Protein AF-A0A6M8VNU7-F1 (afdb_monomer)

Secondary structure (DSSP, 8-state):
-------SSHHHHHHHHTSPPPPPHHHHHTTTSPPPSS--TT--TTSPPEEE--SS--PPEEETTEEEEEEEEEEEEEEEEEEEE--SSHHHHH-SEEEEEE-GGGG-HHHHTT-EEEEETTEEEEE-SS-SS-HHHHHHSEEEEEEEESSHHHHHHHHT--TT-EEEEEEEEEEEEETTS-EE-----SS--STT--EEEEEEEEEEETTTT---

Sequence (216 aa):
MMRRLLWAGAFLLILWWFWPAPTPVYEALDGAVRQAPTFNHQLSVDGPPLQQALDDSPGPFSAGEFLIEPVANFEIEARVLGRKRYRSGVEAELSPLDVAFGWGPMARPEVLKKIRISQSGRFYRWRVDEFPIPRRDIEQHSANMHLIPASAGIADQIDQIDPDQFVRLGGYLVNVDRADGWRWRTSLTRSDTGAGACEIVLVTRVQPLPDGGRGN

Structure (mmCIF, N/CA/C/O backbone):
data_AF-A0A6M8VNU7-F1
#
_entry.id   AF-A0A6M8VNU7-F1
#
loop_
_atom_site.group_PDB
_atom_site.id
_atom_site.type_symbol
_atom_site.label_atom_id
_atom_site.label_alt_id
_atom_site.label_comp_id
_atom_site.label_asym_id
_atom_site.label_entity_id
_atom_site.label_seq_id
_atom_site.pdbx_PDB_ins_code
_atom_site.Cartn_x
_atom_site.Cartn_y
_atom_site.Cartn_z
_atom_site.occupancy
_atom_site.B_iso_or_equiv
_atom_site.auth_seq_id
_atom_site.auth_comp_id
_atom_site.auth_asym_id
_atom_site.auth_atom_id
_atom_site.pdbx_PDB_model_num
ATOM 1 N N . MET A 1 1 ? -30.296 -57.955 24.820 1.00 38.34 1 MET A N 1
ATOM 2 C CA . MET A 1 1 ? -29.043 -57.694 24.077 1.00 38.34 1 MET A CA 1
ATOM 3 C C . MET A 1 1 ? -29.116 -56.271 23.529 1.00 38.34 1 MET A C 1
ATOM 5 O O . MET A 1 1 ? -30.170 -55.880 23.050 1.00 38.34 1 MET A O 1
ATOM 9 N N . MET A 1 2 ? -28.065 -55.480 23.755 1.00 43.03 2 MET A N 1
ATOM 10 C CA . MET A 1 2 ? -27.975 -54.019 23.595 1.00 43.03 2 MET A CA 1
ATOM 11 C C . MET A 1 2 ? -28.543 -53.427 22.294 1.00 43.03 2 MET A C 1
ATOM 13 O O . MET A 1 2 ? -28.172 -53.869 21.215 1.00 43.03 2 MET A O 1
ATOM 17 N N . ARG A 1 3 ? -29.242 -52.285 22.405 1.00 42.66 3 ARG A N 1
ATOM 18 C CA . ARG A 1 3 ? -29.064 -51.133 21.496 1.00 42.66 3 ARG A CA 1
ATOM 19 C C . ARG A 1 3 ? -29.038 -49.846 22.326 1.00 42.66 3 ARG A C 1
ATOM 21 O O . ARG A 1 3 ? -30.073 -49.274 22.647 1.00 42.66 3 ARG A O 1
ATOM 28 N N . ARG A 1 4 ? -27.831 -49.434 22.720 1.00 47.53 4 ARG A N 1
ATOM 29 C CA . ARG A 1 4 ? -27.525 -48.076 23.188 1.00 47.53 4 ARG A CA 1
ATOM 30 C C . ARG A 1 4 ? -26.896 -47.293 22.028 1.00 47.53 4 ARG A C 1
ATOM 32 O O . ARG A 1 4 ? -26.187 -47.889 21.227 1.00 47.53 4 ARG A O 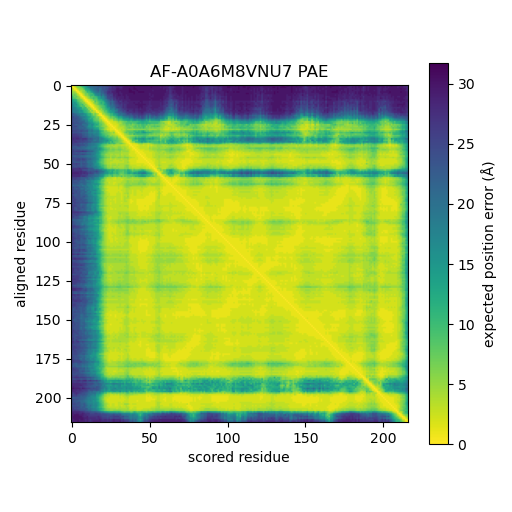1
ATOM 39 N N . LEU A 1 5 ? -27.097 -45.973 22.065 1.00 52.34 5 LEU A N 1
ATOM 40 C CA . LEU A 1 5 ? -26.270 -44.912 21.466 1.00 52.34 5 LEU A CA 1
ATOM 41 C C . LEU A 1 5 ? -26.284 -44.751 19.939 1.00 52.34 5 LEU A C 1
ATOM 43 O O . LEU A 1 5 ? -25.468 -45.351 19.260 1.00 52.34 5 LEU A O 1
ATOM 47 N N . LEU A 1 6 ? -27.087 -43.798 19.448 1.00 48.25 6 LEU A N 1
ATOM 48 C CA . LEU A 1 6 ? -26.743 -42.931 18.307 1.00 48.25 6 LEU A CA 1
ATOM 49 C C . LEU A 1 6 ? -27.466 -41.572 18.447 1.00 48.25 6 LEU A C 1
ATOM 51 O O . LEU A 1 6 ? -28.391 -41.281 17.705 1.00 48.25 6 LEU A O 1
ATOM 55 N N . TRP A 1 7 ? -27.070 -40.746 19.422 1.00 48.59 7 TRP A N 1
ATOM 56 C CA . TRP A 1 7 ? -27.503 -39.334 19.513 1.00 48.59 7 TRP A CA 1
ATOM 57 C C . TRP A 1 7 ? -26.367 -38.395 19.962 1.00 48.59 7 TRP A C 1
ATOM 59 O O . TRP A 1 7 ? -26.615 -37.352 20.550 1.00 48.59 7 TRP A O 1
ATOM 69 N N . ALA A 1 8 ? -25.104 -38.749 19.696 1.00 48.50 8 ALA A N 1
ATOM 70 C CA . ALA A 1 8 ? -23.957 -37.893 20.037 1.00 48.50 8 ALA A CA 1
ATOM 71 C C . ALA A 1 8 ? -23.368 -37.126 18.831 1.00 48.50 8 ALA A C 1
ATOM 73 O O . ALA A 1 8 ? -22.623 -36.173 19.023 1.00 48.50 8 ALA A O 1
ATOM 74 N N . GLY A 1 9 ? -23.704 -37.506 17.589 1.00 45.22 9 GLY A N 1
ATOM 75 C CA . GLY A 1 9 ? -23.108 -36.909 16.381 1.00 45.22 9 GLY A CA 1
ATOM 76 C C . GLY A 1 9 ? -23.804 -35.647 15.854 1.00 45.22 9 GLY A C 1
ATOM 77 O O . GLY A 1 9 ? -23.161 -34.818 15.221 1.00 45.22 9 GLY A O 1
ATOM 78 N N . ALA A 1 10 ? -25.102 -35.471 16.125 1.00 48.47 10 ALA A N 1
ATOM 79 C CA . ALA A 1 10 ? -25.881 -34.369 15.547 1.00 48.47 10 ALA A CA 1
ATOM 80 C C . ALA A 1 10 ? -25.717 -33.032 16.298 1.00 48.47 10 ALA A C 1
ATOM 82 O O . ALA A 1 10 ? -25.833 -31.973 15.691 1.00 48.47 10 ALA A O 1
ATOM 83 N N . PHE A 1 11 ? -25.398 -33.060 17.597 1.00 46.56 11 PHE A N 1
ATOM 84 C CA . PHE A 1 11 ? -25.267 -31.841 18.408 1.00 46.56 11 PHE A CA 1
ATOM 85 C C . PHE A 1 11 ? -23.952 -31.079 18.170 1.00 46.56 11 PHE A C 1
ATOM 87 O O . PHE A 1 11 ? -23.934 -29.854 18.257 1.00 46.56 11 PHE A O 1
ATOM 94 N N . LEU A 1 12 ? -22.865 -31.772 17.810 1.00 48.19 12 LEU A N 1
ATOM 95 C CA . LEU A 1 12 ? -21.560 -31.142 17.557 1.00 48.19 12 LEU A CA 1
ATOM 96 C C . LEU A 1 12 ? -21.493 -30.394 16.214 1.00 48.19 12 LEU A C 1
ATOM 98 O O . LEU A 1 12 ? -20.780 -29.402 16.108 1.00 48.19 12 LEU A O 1
ATOM 102 N N . LEU A 1 13 ? -22.265 -30.816 15.208 1.00 48.06 13 LEU A N 1
ATOM 103 C CA . LEU A 1 13 ? -22.317 -30.143 13.903 1.00 48.06 13 LEU A CA 1
ATOM 104 C C . LEU A 1 13 ? -23.156 -28.857 13.930 1.00 48.06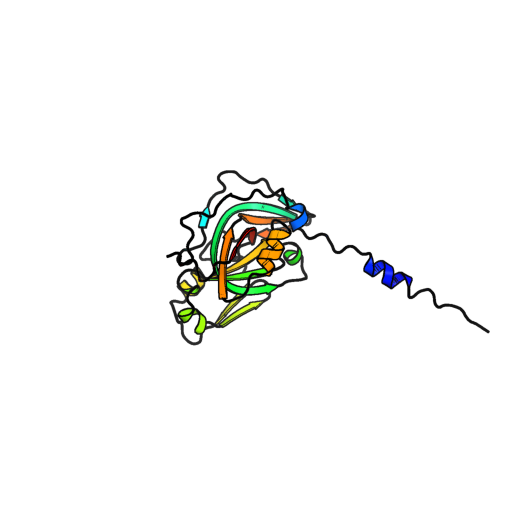 13 LEU A C 1
ATOM 106 O O . LEU A 1 13 ? -22.834 -27.901 13.231 1.00 48.06 13 LEU A O 1
ATOM 110 N N . ILE A 1 14 ? -24.192 -28.802 14.772 1.00 49.88 14 ILE A N 1
ATOM 111 C CA . ILE A 1 14 ? -25.040 -27.610 14.921 1.00 49.88 14 ILE A CA 1
ATOM 112 C C . ILE A 1 14 ? -24.296 -26.516 15.706 1.00 49.88 14 ILE A C 1
ATOM 114 O O . ILE A 1 14 ? -24.356 -25.350 15.332 1.00 49.88 14 ILE A O 1
ATOM 118 N N . LEU A 1 15 ? -23.518 -26.880 16.734 1.00 45.06 15 LEU A N 1
ATOM 119 C CA . LEU A 1 15 ? -22.705 -25.923 17.502 1.00 45.06 15 LEU A CA 1
ATOM 120 C C . LEU A 1 15 ? -21.565 -25.288 16.686 1.00 45.06 15 LEU A C 1
ATOM 122 O O . LEU A 1 15 ? -21.195 -24.152 16.963 1.00 45.06 15 LEU A O 1
ATOM 126 N N . TRP A 1 16 ? -21.039 -25.977 15.668 1.00 48.25 16 TRP A N 1
ATOM 127 C CA . TRP A 1 16 ? -20.036 -25.407 14.757 1.00 48.25 16 TRP A CA 1
ATOM 128 C C . TRP A 1 16 ? -20.655 -24.422 13.752 1.00 48.25 16 TRP A C 1
ATOM 130 O O . TRP A 1 16 ? -20.023 -23.440 13.383 1.00 48.25 16 TRP A O 1
ATOM 140 N N . TRP A 1 17 ? -21.914 -24.643 13.358 1.00 51.44 17 TRP A N 1
ATOM 141 C CA . TRP A 1 17 ? -22.647 -23.765 12.437 1.00 51.44 17 TRP A CA 1
ATOM 142 C C . TRP A 1 17 ? -23.087 -22.444 13.083 1.00 51.44 17 TRP A C 1
ATOM 144 O O . TRP A 1 17 ? -23.233 -21.433 12.402 1.00 51.44 17 TRP A O 1
ATOM 154 N N . PHE A 1 18 ? -23.298 -22.459 14.400 1.00 52.41 18 PHE A N 1
ATOM 155 C CA . PHE A 1 18 ? -23.681 -21.289 15.190 1.00 52.41 18 PHE A CA 1
ATOM 156 C C . PHE A 1 18 ? -22.504 -20.615 15.897 1.00 52.41 18 PHE A C 1
ATOM 158 O O . PHE A 1 18 ? -22.741 -19.711 16.694 1.00 52.41 18 PHE A O 1
ATOM 165 N N . TRP A 1 19 ? -21.254 -21.013 15.628 1.00 45.56 19 TRP A N 1
ATOM 166 C CA . TRP A 1 19 ? -20.115 -20.225 16.086 1.00 45.56 19 TRP A CA 1
ATOM 167 C C . TRP A 1 19 ? -20.007 -18.993 15.181 1.00 45.56 19 TRP A C 1
ATOM 169 O O . TRP A 1 19 ? -19.642 -19.151 14.012 1.00 45.56 19 TRP A O 1
ATOM 179 N N . PRO A 1 20 ? -20.365 -17.783 15.652 1.00 50.09 20 PRO A N 1
ATOM 180 C CA . PRO A 1 20 ? -20.225 -16.596 14.827 1.00 50.09 20 PRO A CA 1
ATOM 181 C C . PRO A 1 20 ? -18.756 -16.476 14.426 1.00 50.09 20 PRO A C 1
ATOM 183 O O . PRO A 1 20 ? -17.859 -16.602 15.266 1.00 50.09 20 PRO A O 1
ATOM 186 N N . ALA A 1 21 ? -18.501 -16.273 13.133 1.00 55.62 21 ALA A N 1
ATOM 187 C CA . ALA A 1 21 ? -17.177 -15.851 12.714 1.00 55.62 21 ALA A CA 1
ATOM 188 C C . ALA A 1 21 ? -16.830 -14.577 13.504 1.00 55.62 21 ALA A C 1
ATOM 190 O O . ALA A 1 21 ? -17.726 -13.752 13.716 1.00 55.62 21 ALA A O 1
ATOM 191 N N . PRO A 1 22 ? -15.585 -14.422 13.984 1.00 63.22 22 PRO A N 1
ATOM 192 C CA . PRO A 1 22 ? -15.181 -13.175 14.615 1.00 63.22 22 PRO A CA 1
ATOM 193 C C . PRO A 1 22 ? -15.529 -12.021 13.672 1.00 63.22 22 PRO A C 1
ATOM 195 O O . PRO A 1 22 ? -15.226 -12.078 12.477 1.00 63.22 22 PRO A O 1
ATOM 198 N N . THR A 1 23 ? -16.232 -11.022 14.203 1.00 68.38 23 THR A N 1
ATOM 199 C CA . THR A 1 23 ? -16.620 -9.824 13.457 1.00 68.38 23 THR A CA 1
ATOM 200 C C . THR A 1 23 ? -15.363 -9.181 12.883 1.00 68.38 23 THR A C 1
ATOM 202 O O . THR A 1 23 ? -14.417 -8.943 13.645 1.00 68.38 23 THR A O 1
ATOM 205 N N . PRO A 1 24 ? -15.310 -8.925 11.568 1.00 81.00 24 PRO A N 1
ATOM 206 C CA . PRO A 1 24 ? -14.148 -8.301 10.964 1.00 81.00 24 PRO A CA 1
ATOM 207 C C . PRO A 1 24 ? -13.839 -6.953 11.614 1.00 81.00 24 PRO A C 1
ATOM 209 O O . PRO A 1 24 ? -14.742 -6.178 11.927 1.00 81.00 24 PRO A O 1
ATOM 212 N N . VAL A 1 25 ? -12.551 -6.646 11.775 1.00 82.31 25 VAL A N 1
ATOM 213 C CA . VAL A 1 25 ? -12.093 -5.452 12.505 1.00 82.31 25 VAL A CA 1
ATOM 214 C C . VAL A 1 25 ? -12.670 -4.156 11.914 1.00 82.31 25 VAL A C 1
ATOM 216 O O . VAL A 1 25 ? -12.981 -3.217 12.643 1.00 82.31 25 VAL A O 1
ATOM 219 N N . TYR A 1 26 ? -12.897 -4.127 10.601 1.00 82.56 26 TYR A N 1
ATOM 220 C CA . TYR A 1 26 ? -13.446 -2.974 9.892 1.00 82.56 26 TYR A CA 1
ATOM 221 C C . TYR A 1 26 ? -14.906 -2.641 10.223 1.00 82.56 26 TYR A C 1
ATOM 223 O O . TYR A 1 26 ? -15.328 -1.519 9.959 1.00 82.56 26 TYR A O 1
ATOM 231 N N . GLU A 1 27 ? -15.682 -3.550 10.822 1.00 84.12 27 GLU A N 1
ATOM 232 C CA . GLU A 1 27 ? -17.040 -3.225 11.287 1.00 84.12 27 GLU A CA 1
ATOM 233 C C . GLU A 1 27 ? -17.017 -2.242 12.463 1.00 84.12 27 GLU A C 1
ATOM 235 O O . GLU A 1 27 ? -17.887 -1.384 12.567 1.00 84.12 27 GLU A O 1
ATOM 240 N N . ALA A 1 28 ? -15.996 -2.317 13.321 1.00 83.44 28 ALA A N 1
ATOM 241 C CA . ALA A 1 28 ? -15.823 -1.387 14.438 1.00 83.44 28 ALA A CA 1
ATOM 242 C C . ALA A 1 28 ? -15.265 -0.019 14.002 1.00 83.44 28 ALA A C 1
ATOM 244 O O . ALA A 1 28 ? -15.371 0.957 14.742 1.00 83.44 28 ALA A O 1
ATOM 245 N N . LEU A 1 29 ? -14.661 0.049 12.812 1.00 86.19 29 LEU A N 1
ATOM 246 C CA . LEU A 1 29 ? -14.107 1.275 12.233 1.00 86.19 29 LEU A CA 1
ATOM 247 C C . LEU A 1 29 ? -15.144 2.070 11.435 1.00 86.19 29 LEU A C 1
ATOM 249 O O . LEU A 1 29 ? -14.962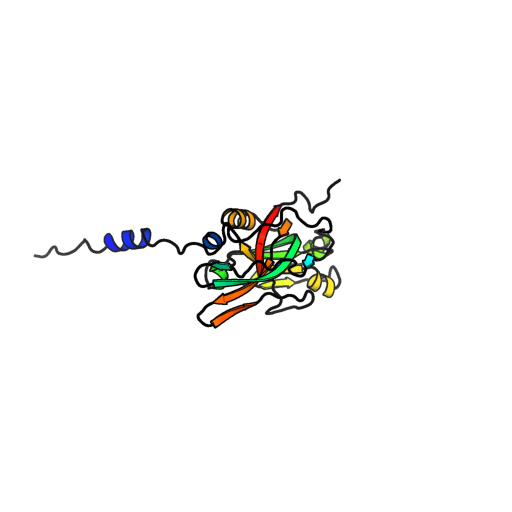 3.274 11.217 1.00 86.19 29 LEU A O 1
ATOM 253 N N . ASP A 1 30 ? -16.231 1.414 11.026 1.00 81.62 30 ASP A N 1
ATOM 254 C CA . ASP A 1 30 ? -17.251 2.023 10.189 1.00 81.62 30 ASP A CA 1
ATOM 255 C C . ASP A 1 30 ? -17.920 3.207 10.903 1.00 81.62 30 ASP A C 1
ATOM 257 O O . ASP A 1 30 ? -18.311 3.139 12.069 1.00 81.62 30 ASP A O 1
ATOM 261 N N . GLY A 1 31 ? -17.989 4.346 10.216 1.00 75.50 31 GLY A N 1
ATOM 262 C CA . GLY A 1 31 ? -18.467 5.615 10.774 1.00 75.50 31 GLY A CA 1
ATOM 263 C C . GLY A 1 31 ? -17.538 6.304 11.789 1.00 75.50 31 GLY A C 1
ATOM 264 O O . GLY A 1 31 ? -17.717 7.497 12.037 1.00 75.50 31 GLY A O 1
ATOM 265 N N . ALA A 1 32 ? -16.531 5.619 12.345 1.00 78.19 32 ALA A N 1
ATOM 266 C CA . ALA A 1 32 ? -15.550 6.218 13.256 1.00 78.19 32 ALA A CA 1
ATOM 267 C C . ALA A 1 32 ? -14.438 6.964 12.499 1.00 78.19 32 ALA A C 1
ATOM 269 O O . ALA A 1 32 ? -13.983 8.027 12.928 1.00 78.19 32 ALA A O 1
ATOM 270 N N . VAL A 1 33 ? -14.019 6.428 11.350 1.00 79.44 33 VAL A N 1
ATOM 271 C CA . VAL A 1 33 ? -12.950 7.005 10.528 1.00 79.44 33 VAL A CA 1
ATOM 272 C C . VAL A 1 33 ? -13.533 8.031 9.556 1.00 79.44 33 VAL A C 1
ATOM 274 O O . VAL A 1 33 ? -14.309 7.697 8.659 1.00 79.44 33 VAL A O 1
ATOM 277 N N . ARG A 1 34 ? -13.145 9.304 9.701 1.00 74.56 34 ARG A N 1
ATOM 278 C CA . ARG A 1 34 ? -13.565 10.357 8.764 1.00 74.56 34 ARG A CA 1
ATOM 279 C C . ARG A 1 34 ? -12.892 10.165 7.406 1.00 74.56 34 ARG A C 1
ATOM 281 O O . ARG A 1 34 ? -11.684 9.970 7.321 1.00 74.56 34 ARG A O 1
ATOM 288 N N . GLN A 1 35 ? -13.675 10.283 6.339 1.00 67.56 35 GLN A N 1
ATOM 289 C CA . GLN A 1 35 ? -13.158 10.313 4.974 1.00 67.56 35 GLN A CA 1
ATOM 290 C C . GLN A 1 35 ? -12.879 11.761 4.568 1.00 67.56 35 GLN A C 1
ATOM 292 O O . GLN A 1 35 ? -13.751 12.622 4.695 1.00 67.56 35 GLN A O 1
ATOM 297 N N . ALA A 1 36 ? -11.686 12.038 4.040 1.00 67.25 36 ALA A N 1
ATOM 298 C CA . ALA A 1 36 ? -11.475 13.284 3.314 1.00 67.25 36 ALA A CA 1
ATOM 299 C C . ALA A 1 36 ? -12.371 13.290 2.056 1.00 67.25 36 ALA A C 1
ATOM 301 O O . ALA A 1 36 ? -12.515 12.255 1.398 1.00 67.25 36 ALA A O 1
ATOM 302 N N . PRO A 1 37 ? -12.974 14.429 1.680 1.00 65.38 37 PRO A N 1
ATOM 303 C CA . PRO A 1 37 ? -14.009 14.452 0.646 1.00 65.38 37 PRO A CA 1
ATOM 304 C C . PRO A 1 37 ? -13.470 14.198 -0.768 1.00 65.38 37 PRO A C 1
ATOM 306 O O . PRO A 1 37 ? -14.211 13.725 -1.623 1.00 65.38 37 PRO A O 1
ATOM 309 N N . THR A 1 38 ? -12.196 14.504 -1.040 1.00 82.12 38 THR A N 1
ATOM 310 C CA . THR A 1 38 ? -11.592 14.377 -2.381 1.00 82.12 38 THR A CA 1
ATOM 311 C C . THR A 1 38 ? -10.108 14.032 -2.305 1.00 82.12 38 THR A C 1
ATOM 313 O O . THR A 1 38 ? -9.471 14.293 -1.282 1.00 82.12 38 THR A O 1
ATOM 316 N N . PHE A 1 39 ? -9.581 13.377 -3.342 1.00 89.44 39 PHE A N 1
ATOM 317 C CA . PHE A 1 39 ? -8.142 13.152 -3.490 1.00 89.44 39 PHE A CA 1
ATOM 318 C C . PHE A 1 39 ? -7.428 14.467 -3.795 1.00 89.44 39 PHE A C 1
ATOM 320 O O . PHE A 1 39 ? -7.993 15.362 -4.430 1.00 89.44 39 PHE A O 1
ATOM 327 N N . ASN A 1 40 ? -6.169 14.562 -3.392 1.00 90.06 40 ASN A N 1
ATOM 328 C CA . ASN A 1 40 ? -5.307 15.672 -3.742 1.00 90.06 40 ASN A CA 1
ATOM 329 C C . ASN A 1 40 ? -5.146 15.760 -5.272 1.00 90.06 40 ASN A C 1
ATOM 331 O O . ASN A 1 40 ? -4.879 14.772 -5.951 1.00 90.06 40 ASN A O 1
ATOM 335 N N . HIS A 1 41 ? -5.284 16.966 -5.823 1.00 87.81 41 HIS A N 1
ATOM 336 C CA . HIS A 1 41 ? -5.167 17.228 -7.261 1.00 87.81 41 HIS A CA 1
ATOM 337 C C . HIS A 1 41 ? -3.752 17.000 -7.820 1.00 87.81 41 HIS A C 1
ATOM 339 O O . HIS A 1 41 ? -3.588 16.891 -9.030 1.00 87.81 41 HIS A O 1
ATOM 345 N N . GLN A 1 42 ? -2.737 16.947 -6.955 1.00 88.12 42 GLN A N 1
ATOM 346 C CA . GLN A 1 42 ? -1.348 16.650 -7.317 1.00 88.12 42 GLN A CA 1
ATOM 347 C C . GLN A 1 42 ? -1.069 15.145 -7.388 1.00 88.12 42 GLN A C 1
ATOM 349 O O . GLN A 1 42 ? 0.023 14.746 -7.792 1.00 88.12 42 GLN A O 1
ATOM 354 N N . LEU A 1 43 ? -2.028 14.310 -6.978 1.00 93.12 43 LEU A N 1
ATOM 355 C CA . LEU A 1 43 ? -1.889 12.865 -7.023 1.00 93.12 43 LEU A CA 1
ATOM 356 C C . LEU A 1 43 ? -1.816 12.394 -8.481 1.00 93.12 43 LEU A C 1
ATOM 358 O O . LEU A 1 43 ? -2.691 12.705 -9.288 1.00 93.12 43 LEU A O 1
ATOM 362 N N . SER A 1 44 ? -0.766 11.647 -8.810 1.00 94.00 44 SER A N 1
ATOM 363 C CA . SER A 1 44 ? -0.505 11.152 -10.160 1.00 94.00 44 SER A CA 1
ATOM 364 C C . SER A 1 44 ? 0.259 9.842 -10.096 1.00 94.00 44 SER A C 1
ATOM 366 O O . SER A 1 44 ? 1.160 9.698 -9.268 1.00 94.00 44 SER A O 1
ATOM 368 N N . VAL A 1 45 ? -0.049 8.918 -11.009 1.00 95.81 45 VAL A N 1
ATOM 369 C CA . VAL A 1 45 ? 0.686 7.659 -11.140 1.00 95.81 45 VAL A CA 1
ATOM 370 C C . VAL A 1 45 ? 2.159 7.842 -11.484 1.00 95.81 45 VAL A C 1
ATOM 372 O O . VAL A 1 45 ? 2.962 6.961 -11.198 1.00 95.81 45 VAL A O 1
ATOM 375 N N . ASP A 1 46 ? 2.543 8.969 -12.082 1.00 94.94 46 ASP A N 1
ATOM 376 C CA . ASP A 1 46 ? 3.944 9.252 -12.399 1.00 94.94 46 ASP A CA 1
ATOM 377 C C . ASP A 1 46 ? 4.741 9.743 -11.176 1.00 94.94 46 ASP A C 1
ATOM 379 O O . ASP A 1 46 ? 5.974 9.745 -11.204 1.00 94.94 46 ASP A O 1
ATOM 383 N N . GLY A 1 47 ? 4.050 10.156 -10.108 1.00 92.75 47 GLY A N 1
ATOM 384 C CA . GLY A 1 47 ? 4.635 10.690 -8.882 1.00 92.75 47 GLY A CA 1
ATOM 385 C C . GLY A 1 47 ? 4.686 9.675 -7.734 1.00 92.75 47 GLY A C 1
ATOM 386 O O . GLY A 1 47 ? 4.052 8.622 -7.795 1.00 92.75 47 GLY A O 1
ATOM 387 N N . PRO A 1 48 ? 5.453 9.968 -6.670 1.00 94.62 48 PRO A N 1
ATOM 388 C CA . PRO A 1 48 ? 5.429 9.160 -5.459 1.00 94.62 48 PRO A CA 1
ATOM 389 C C . PRO A 1 48 ? 4.091 9.306 -4.712 1.00 94.62 48 PRO A C 1
ATOM 391 O O . PRO A 1 48 ? 3.397 10.312 -4.888 1.00 94.62 48 PRO A O 1
ATOM 394 N N . PRO A 1 49 ? 3.759 8.355 -3.818 1.00 95.44 49 PRO A N 1
ATOM 395 C CA . PRO A 1 49 ? 2.658 8.519 -2.878 1.00 95.44 49 PRO A CA 1
ATOM 396 C C . PRO A 1 49 ? 2.786 9.831 -2.100 1.00 95.44 49 PRO A C 1
ATOM 398 O O . PRO A 1 49 ? 3.878 10.205 -1.659 1.00 95.44 49 PRO A O 1
ATOM 401 N N . LEU A 1 50 ? 1.665 10.513 -1.903 1.00 94.75 50 LEU A N 1
ATOM 402 C CA . LEU A 1 50 ? 1.591 11.708 -1.082 1.00 94.75 50 LEU A CA 1
ATOM 403 C C . LEU A 1 50 ? 1.489 11.290 0.383 1.00 94.75 50 LEU A C 1
ATOM 405 O O . LEU A 1 50 ? 0.547 10.611 0.784 1.00 94.75 50 LEU A O 1
ATOM 409 N N . GLN A 1 51 ? 2.468 11.717 1.175 1.00 93.50 51 GLN A N 1
ATOM 410 C CA . GLN A 1 51 ? 2.507 11.525 2.618 1.00 93.50 51 GLN A CA 1
ATOM 411 C C . GLN A 1 51 ? 2.605 12.898 3.281 1.00 93.50 51 GLN A C 1
ATOM 413 O O . GLN A 1 51 ? 3.564 13.634 3.045 1.00 93.50 51 GLN A O 1
ATOM 418 N N . GLN A 1 52 ? 1.611 13.257 4.088 1.00 91.75 52 GLN A N 1
ATOM 419 C CA . GLN A 1 52 ? 1.524 14.568 4.735 1.00 91.75 52 GLN A CA 1
ATOM 420 C C . GLN A 1 52 ? 1.323 14.411 6.240 1.00 91.75 52 GLN A C 1
ATOM 422 O O . GLN A 1 52 ? 0.782 13.406 6.707 1.00 91.75 52 GLN A O 1
ATOM 427 N N . ALA A 1 53 ? 1.758 15.415 7.002 1.00 90.44 53 ALA A N 1
ATOM 428 C CA . ALA A 1 53 ? 1.433 15.487 8.419 1.00 90.44 53 ALA A CA 1
ATOM 429 C C . ALA A 1 53 ? -0.092 15.503 8.617 1.00 90.44 53 ALA A C 1
ATOM 431 O O . ALA A 1 53 ? -0.855 15.871 7.720 1.00 90.44 53 ALA A O 1
ATOM 432 N N . LEU A 1 54 ? -0.531 15.064 9.791 1.00 88.00 54 LEU A N 1
ATOM 433 C CA . LEU A 1 54 ? -1.930 15.160 10.181 1.00 88.00 54 LEU A CA 1
ATOM 434 C C . LEU A 1 54 ? -2.216 16.613 10.578 1.00 88.00 54 LEU A C 1
ATOM 436 O O . LEU A 1 54 ? -1.697 17.074 11.592 1.00 88.00 54 LEU A O 1
ATOM 440 N N . ASP A 1 55 ? -3.006 17.323 9.772 1.00 74.62 55 ASP A N 1
ATOM 441 C CA . ASP A 1 55 ? -3.417 18.703 10.074 1.00 74.62 55 ASP A CA 1
ATOM 442 C C . ASP A 1 55 ? -4.366 18.744 11.286 1.00 74.62 55 ASP A C 1
ATOM 444 O O . ASP A 1 55 ? -4.201 19.566 12.183 1.00 74.62 55 ASP A O 1
ATOM 448 N N . ASP A 1 56 ? -5.290 17.780 11.347 1.00 73.31 56 ASP A N 1
ATOM 449 C CA . ASP A 1 56 ? -6.091 17.422 12.516 1.00 73.31 56 ASP A CA 1
ATOM 450 C C . ASP A 1 56 ? -5.829 15.946 12.817 1.00 73.31 56 ASP A C 1
ATOM 452 O O . ASP A 1 56 ? -5.986 15.102 11.931 1.00 73.31 56 ASP A O 1
ATOM 456 N N . SER A 1 57 ? -5.424 15.612 14.046 1.00 66.50 57 SER A N 1
ATOM 457 C CA . SER A 1 57 ? -5.181 14.214 14.415 1.00 66.50 57 SER A CA 1
ATOM 458 C C . SER A 1 57 ? -6.523 13.484 14.528 1.00 66.50 57 SER A C 1
ATOM 460 O O . SER A 1 57 ? -7.298 13.791 15.446 1.00 66.50 57 SER A O 1
ATOM 462 N N . PRO A 1 58 ? -6.845 12.532 13.630 1.00 76.19 58 PRO A N 1
ATOM 463 C CA . PRO A 1 58 ? -7.927 11.610 13.906 1.00 76.19 58 PRO A CA 1
ATOM 464 C C . PRO A 1 58 ? -7.472 10.839 15.143 1.00 76.19 58 PRO A C 1
ATOM 466 O O . PRO A 1 58 ? -6.432 10.182 15.109 1.00 76.19 58 PRO A O 1
ATOM 469 N N . GLY A 1 59 ? -8.187 10.988 16.261 1.00 81.81 59 GLY A N 1
ATOM 470 C CA . GLY A 1 59 ? -7.864 10.239 17.474 1.00 81.81 59 GLY A CA 1
ATOM 471 C C . GLY A 1 59 ? -7.727 8.741 17.165 1.00 81.81 59 GLY A C 1
ATOM 472 O O . GLY A 1 59 ? -8.282 8.270 16.168 1.00 81.81 59 GLY A O 1
ATOM 473 N N . PRO A 1 60 ? -6.991 7.981 17.989 1.00 90.50 60 PRO A N 1
ATOM 474 C CA . PRO A 1 60 ? -6.791 6.568 17.722 1.00 90.50 60 PRO A CA 1
ATOM 475 C C . PRO A 1 60 ? -8.136 5.835 17.666 1.00 90.50 60 PRO A C 1
ATOM 477 O O . PRO A 1 60 ? -9.064 6.138 18.422 1.00 90.50 60 PRO A O 1
ATOM 480 N N . PHE A 1 61 ? -8.234 4.862 16.769 1.00 91.56 61 PHE A N 1
ATOM 481 C CA . PHE A 1 61 ? -9.435 4.068 16.563 1.00 91.56 61 PHE A CA 1
ATOM 482 C C . PHE A 1 61 ? -9.311 2.739 17.300 1.00 91.56 61 PHE A C 1
ATOM 484 O O . PHE A 1 61 ? -8.314 2.031 17.154 1.00 91.56 61 PHE A O 1
ATOM 491 N N . SER A 1 62 ? -10.334 2.385 18.069 1.00 91.12 62 SER A N 1
ATOM 492 C CA . SER A 1 62 ? -10.416 1.078 18.719 1.00 91.12 62 SER A CA 1
ATOM 493 C C . SER A 1 62 ? -11.218 0.123 17.852 1.00 91.12 62 SER A C 1
ATOM 495 O O . SER A 1 62 ? -12.345 0.435 17.472 1.00 91.12 62 SER A O 1
ATOM 497 N N . ALA A 1 63 ? -10.669 -1.056 17.584 1.00 89.56 63 ALA A N 1
ATOM 498 C CA . ALA A 1 63 ? -11.355 -2.083 16.820 1.00 89.56 63 ALA A CA 1
ATOM 499 C C . ALA A 1 63 ? -11.035 -3.466 17.397 1.00 89.56 63 ALA A C 1
ATOM 501 O O . ALA A 1 63 ? -9.944 -4.003 17.216 1.00 89.56 63 ALA A O 1
ATOM 502 N N . GLY A 1 64 ? -11.976 -4.026 18.161 1.00 88.38 64 GLY A N 1
ATOM 503 C CA . GLY A 1 64 ? -11.723 -5.224 18.963 1.00 88.38 64 GLY A CA 1
ATOM 504 C C . GLY A 1 64 ? -10.605 -4.987 19.985 1.00 88.38 64 GLY A C 1
ATOM 505 O O . GLY A 1 64 ? -10.696 -4.082 20.811 1.00 88.38 64 GLY A O 1
ATOM 506 N N . GLU A 1 65 ? -9.548 -5.796 19.917 1.00 91.44 65 GLU A N 1
ATOM 507 C CA . GLU A 1 65 ? -8.361 -5.679 20.781 1.00 91.44 65 GLU A CA 1
ATOM 508 C C . GLU A 1 65 ? -7.288 -4.726 20.229 1.00 91.44 65 GLU A C 1
ATOM 510 O O . GLU A 1 65 ? -6.245 -4.541 20.862 1.00 91.44 65 GLU A O 1
ATOM 515 N N . PHE A 1 66 ? -7.516 -4.153 19.045 1.00 94.94 66 PHE A N 1
ATOM 516 C CA . PHE A 1 66 ? -6.556 -3.308 18.349 1.00 94.94 66 PHE A CA 1
ATOM 517 C C . PHE A 1 66 ? -6.795 -1.827 18.643 1.00 94.94 66 PHE A C 1
ATOM 519 O O . PHE A 1 66 ? -7.921 -1.334 18.556 1.00 94.94 66 PHE A O 1
ATOM 526 N N . LEU A 1 67 ? -5.707 -1.113 18.920 1.00 95.62 67 LEU A N 1
ATOM 527 C CA . LEU A 1 67 ? -5.639 0.342 18.923 1.00 95.62 67 LEU A CA 1
ATOM 528 C C . LEU A 1 67 ? -4.885 0.787 17.670 1.00 95.62 67 LEU A C 1
ATOM 530 O O . LEU A 1 67 ? -3.702 0.485 17.526 1.00 95.62 67 LEU A O 1
ATOM 534 N N . ILE A 1 68 ? -5.571 1.474 16.763 1.00 95.56 68 ILE A N 1
ATOM 535 C CA . ILE A 1 68 ? -5.042 1.920 15.472 1.00 95.56 68 ILE A CA 1
ATOM 536 C C . ILE A 1 68 ? -4.780 3.423 15.554 1.00 95.56 68 ILE A C 1
ATOM 538 O O . ILE A 1 68 ? -5.711 4.216 15.670 1.00 95.56 68 ILE A O 1
ATOM 542 N N . GLU A 1 69 ? -3.514 3.816 15.489 1.00 95.19 69 GLU A N 1
ATOM 543 C CA . GLU A 1 69 ? -3.057 5.198 15.619 1.00 95.19 69 GLU A CA 1
ATOM 544 C C . GLU A 1 69 ? -2.625 5.755 14.254 1.00 95.19 69 GLU A C 1
ATOM 546 O O . GLU A 1 69 ? -1.612 5.309 13.703 1.00 95.19 69 GLU A O 1
ATOM 551 N N . PRO A 1 70 ? -3.356 6.733 13.692 1.00 95.00 70 PRO A N 1
ATOM 552 C CA . PRO A 1 70 ? -2.917 7.475 12.516 1.00 95.00 70 PRO A CA 1
ATOM 553 C C . PRO A 1 70 ? -1.636 8.256 12.789 1.00 95.00 70 PRO A C 1
ATOM 555 O O . PRO A 1 70 ? -1.520 8.948 13.796 1.00 95.00 70 PRO A O 1
ATOM 558 N N . VAL A 1 71 ? -0.693 8.195 11.849 1.00 94.88 71 VAL A N 1
ATOM 559 C CA . VAL A 1 71 ? 0.585 8.920 11.942 1.00 94.88 71 VAL A CA 1
ATOM 560 C C . VAL A 1 71 ? 0.874 9.825 10.746 1.00 94.88 71 VAL A C 1
ATOM 562 O O . VAL A 1 71 ? 1.700 10.729 10.857 1.00 94.88 71 VAL A O 1
ATOM 565 N N . ALA A 1 72 ? 0.200 9.623 9.611 1.00 93.44 72 ALA A N 1
ATOM 566 C CA . ALA A 1 72 ? 0.284 10.506 8.449 1.00 93.44 72 ALA A CA 1
ATOM 567 C C . ALA A 1 72 ? -0.945 10.351 7.545 1.00 93.44 72 ALA A C 1
ATOM 569 O O . ALA A 1 72 ? -1.500 9.256 7.434 1.00 93.44 72 ALA A O 1
ATOM 570 N N . ASN A 1 73 ? -1.321 11.426 6.852 1.00 93.62 73 ASN A N 1
ATOM 571 C CA . ASN A 1 73 ? -2.217 11.347 5.701 1.00 93.62 73 ASN A CA 1
ATOM 572 C C . ASN A 1 73 ? -1.490 10.638 4.557 1.00 93.62 73 ASN A C 1
ATOM 574 O O . ASN A 1 73 ? -0.313 10.918 4.314 1.00 93.62 73 ASN A O 1
ATOM 578 N N . PHE A 1 74 ? -2.188 9.744 3.861 1.00 94.75 74 PHE A N 1
ATOM 579 C CA . PHE A 1 74 ? -1.613 8.950 2.784 1.00 94.75 74 PHE A CA 1
ATOM 580 C C . PHE A 1 74 ? -2.540 8.878 1.578 1.00 94.75 74 PHE A C 1
ATOM 582 O O . PHE A 1 74 ? -3.702 8.482 1.695 1.00 94.75 74 PHE A O 1
ATOM 589 N N . GLU A 1 75 ? -2.004 9.202 0.407 1.00 96.44 75 GLU A N 1
ATOM 590 C CA . GLU A 1 75 ? -2.680 9.004 -0.868 1.00 96.44 75 GLU A CA 1
ATOM 591 C C . GLU A 1 75 ? -1.710 8.453 -1.912 1.00 96.44 75 GLU A C 1
ATOM 593 O O . GLU A 1 75 ? -0.548 8.850 -1.982 1.00 96.44 75 GLU A O 1
ATOM 598 N N . ILE A 1 76 ? -2.189 7.543 -2.753 1.00 96.94 76 ILE A N 1
ATOM 599 C CA . ILE A 1 76 ? -1.414 6.968 -3.851 1.00 96.94 76 ILE A CA 1
ATOM 600 C C . ILE A 1 76 ? -2.294 6.816 -5.088 1.00 96.94 76 ILE A C 1
ATOM 602 O O . ILE A 1 76 ? -3.441 6.387 -4.994 1.00 96.94 76 ILE A O 1
ATOM 606 N N . GLU A 1 77 ? -1.738 7.141 -6.250 1.00 97.69 77 GLU A N 1
ATOM 607 C CA . GLU A 1 77 ? -2.202 6.636 -7.535 1.00 97.69 77 GLU A CA 1
ATOM 608 C C . GLU A 1 77 ? -1.123 5.692 -8.062 1.00 97.69 77 GLU A C 1
ATOM 610 O O . GLU A 1 77 ? 0.042 6.070 -8.153 1.00 97.69 77 GLU A O 1
ATOM 615 N N . ALA A 1 78 ? -1.474 4.440 -8.335 1.00 97.38 78 ALA A N 1
ATOM 616 C CA . ALA A 1 78 ? -0.489 3.433 -8.708 1.00 97.38 78 ALA A CA 1
ATOM 617 C C . ALA A 1 78 ? -1.091 2.326 -9.562 1.00 97.38 78 ALA A C 1
ATOM 619 O O . ALA A 1 78 ? -2.299 2.080 -9.553 1.00 97.38 78 ALA A O 1
ATOM 620 N N . ARG A 1 79 ? -0.207 1.615 -10.259 1.00 97.81 79 ARG A N 1
ATOM 621 C CA . ARG A 1 79 ? -0.506 0.319 -10.852 1.00 97.81 79 ARG A CA 1
ATOM 622 C C . ARG A 1 79 ? -0.367 -0.784 -9.813 1.00 97.81 79 ARG A C 1
ATOM 624 O O . ARG A 1 79 ? 0.597 -0.823 -9.049 1.00 97.81 79 ARG A O 1
ATOM 631 N N . VAL A 1 80 ? -1.294 -1.727 -9.838 1.00 97.88 80 VAL A N 1
ATOM 632 C CA . VAL A 1 80 ? -1.248 -2.953 -9.049 1.00 97.88 80 VAL A CA 1
ATOM 633 C C . VAL A 1 80 ? -0.287 -3.931 -9.718 1.00 97.88 80 VAL A C 1
ATOM 635 O O . VAL A 1 80 ? -0.515 -4.391 -10.834 1.00 97.88 80 VAL A O 1
ATOM 638 N N . LEU A 1 81 ? 0.797 -4.269 -9.031 1.00 98.12 81 LEU A N 1
ATOM 639 C CA . LEU A 1 81 ? 1.813 -5.213 -9.504 1.00 98.12 81 LEU A CA 1
ATOM 640 C C . LEU A 1 81 ? 1.501 -6.655 -9.098 1.00 98.12 81 LEU A C 1
ATOM 642 O O . LEU A 1 81 ? 1.941 -7.609 -9.736 1.00 98.12 81 LEU A O 1
ATOM 646 N N . GLY A 1 82 ? 0.772 -6.815 -8.000 1.00 97.81 82 GLY A N 1
ATOM 647 C CA . GLY A 1 82 ? 0.395 -8.103 -7.450 1.00 97.81 82 GLY A CA 1
ATOM 648 C C . GLY A 1 82 ? -0.459 -7.925 -6.206 1.00 97.81 82 GLY A C 1
ATOM 649 O O . GLY A 1 82 ? -0.449 -6.867 -5.576 1.00 97.81 82 GLY A O 1
ATOM 650 N N . ARG A 1 83 ? -1.188 -8.980 -5.844 1.00 97.75 83 ARG A N 1
ATOM 651 C CA . ARG A 1 83 ? -1.932 -9.030 -4.588 1.00 97.75 83 ARG A CA 1
ATOM 652 C C . ARG A 1 83 ? -1.789 -10.381 -3.908 1.00 97.75 83 ARG A C 1
ATOM 654 O O . ARG A 1 83 ? -1.702 -11.421 -4.569 1.00 97.75 83 ARG A O 1
ATOM 661 N N . LYS A 1 84 ? -1.831 -10.388 -2.576 1.00 97.81 84 LYS A N 1
ATOM 662 C CA . LYS A 1 84 ? -1.805 -11.612 -1.775 1.00 97.81 84 LYS A CA 1
ATOM 663 C C . LYS A 1 84 ? -2.806 -11.543 -0.632 1.00 97.81 84 LYS A C 1
ATOM 665 O O . LYS A 1 84 ? -2.706 -10.694 0.246 1.00 97.81 84 LYS A O 1
ATOM 670 N N . ARG A 1 85 ? -3.742 -12.495 -0.629 1.00 96.81 85 ARG A N 1
ATOM 671 C CA . ARG A 1 85 ? -4.710 -12.677 0.455 1.00 96.81 85 ARG A CA 1
ATOM 672 C C . ARG A 1 85 ? -4.107 -13.473 1.609 1.00 96.81 85 ARG A C 1
ATOM 674 O O . ARG A 1 85 ? -3.443 -14.490 1.378 1.00 96.81 85 ARG A O 1
ATOM 681 N N . TYR A 1 86 ? -4.438 -13.067 2.828 1.00 94.88 86 TYR A N 1
ATOM 682 C CA . TYR A 1 86 ? -4.137 -13.772 4.069 1.00 94.88 86 TYR A CA 1
ATOM 683 C C . TYR A 1 86 ? -5.438 -14.077 4.812 1.00 94.88 86 TYR A C 1
ATOM 685 O O . TYR A 1 86 ? -6.351 -13.262 4.841 1.00 94.88 86 TYR A O 1
ATOM 693 N N . ARG A 1 87 ? -5.541 -15.285 5.374 1.00 91.38 87 ARG A N 1
ATOM 694 C CA . ARG A 1 87 ? -6.741 -15.766 6.090 1.00 91.38 87 ARG A CA 1
ATOM 695 C C . ARG A 1 87 ? -6.449 -16.177 7.536 1.00 91.38 87 ARG A C 1
ATOM 697 O O . ARG A 1 87 ? -7.323 -16.705 8.209 1.00 91.38 87 ARG A O 1
ATOM 704 N N . SER A 1 88 ? -5.205 -16.017 7.976 1.00 90.44 88 SER A N 1
ATOM 705 C CA . SER A 1 88 ? -4.716 -16.505 9.264 1.00 90.44 88 SER A CA 1
ATOM 706 C C . SER A 1 88 ? -3.588 -15.621 9.784 1.00 90.44 88 SER A C 1
ATOM 708 O O . SER A 1 88 ? -2.788 -15.122 8.988 1.00 90.44 88 SER A O 1
ATOM 710 N N . GLY A 1 89 ? -3.484 -15.525 11.108 1.00 90.75 89 GLY A N 1
ATOM 711 C CA . GLY A 1 89 ? -2.527 -14.668 11.810 1.00 90.75 89 GLY A CA 1
ATOM 712 C C . GLY A 1 89 ? -3.153 -13.334 12.211 1.00 90.75 89 GLY A C 1
ATOM 713 O O . GLY A 1 89 ? -4.077 -12.869 11.549 1.00 90.75 89 GLY A O 1
ATOM 714 N N . VAL A 1 90 ? -2.620 -12.728 13.272 1.00 92.38 90 VAL A N 1
ATOM 715 C CA . VAL A 1 90 ? -3.141 -11.490 13.881 1.00 92.38 90 VAL A CA 1
ATOM 716 C C . VAL A 1 90 ? -3.206 -10.354 12.856 1.00 92.38 90 VAL A C 1
ATOM 718 O O . VAL A 1 90 ? -4.206 -9.653 12.747 1.00 92.38 90 VAL A O 1
ATOM 721 N N . GLU A 1 91 ? -2.188 -10.226 12.003 1.00 94.38 91 GLU A N 1
ATOM 722 C CA . GLU A 1 91 ? -2.162 -9.226 10.933 1.00 94.38 91 GLU A CA 1
ATOM 723 C C . GLU A 1 91 ? -3.273 -9.446 9.891 1.00 94.38 91 GLU A C 1
ATOM 725 O O . GLU A 1 91 ? -3.621 -8.514 9.178 1.00 94.38 91 GLU A O 1
ATOM 730 N N . ALA A 1 92 ? -3.809 -10.667 9.733 1.00 94.19 92 ALA A N 1
ATOM 731 C CA . ALA A 1 92 ? -4.842 -10.972 8.730 1.00 94.19 92 ALA A CA 1
ATOM 732 C C . ALA A 1 92 ? -6.225 -10.494 9.160 1.00 94.19 92 ALA A C 1
ATOM 734 O O . ALA A 1 92 ? -7.073 -10.275 8.301 1.00 94.19 92 ALA A O 1
ATOM 735 N N . GLU A 1 93 ? -6.433 -10.337 10.466 1.00 92.88 93 GLU A N 1
ATOM 736 C CA . GLU A 1 93 ? -7.655 -9.770 11.034 1.00 92.88 93 GLU A CA 1
ATOM 737 C C . GLU A 1 93 ? -7.776 -8.281 10.680 1.00 92.88 93 GLU A C 1
ATOM 739 O O . GLU A 1 93 ? -8.875 -7.791 10.434 1.00 92.88 93 GLU A O 1
ATOM 744 N N . LEU A 1 94 ? -6.632 -7.592 10.585 1.00 94.94 94 LEU A N 1
ATOM 745 C CA . LEU A 1 94 ? -6.522 -6.185 10.194 1.00 94.94 94 LEU A CA 1
ATOM 746 C C . LEU A 1 94 ? -6.392 -6.001 8.676 1.00 94.94 94 LEU A C 1
ATOM 748 O O . LEU A 1 94 ? -7.157 -5.258 8.074 1.00 94.94 94 LEU A O 1
ATOM 752 N N . SER A 1 95 ? -5.407 -6.668 8.068 1.00 95.88 95 SER A N 1
ATOM 753 C CA . SER A 1 95 ? -5.044 -6.573 6.650 1.00 95.88 95 SER A CA 1
ATOM 754 C C . SER A 1 95 ? -5.260 -7.923 5.958 1.00 95.88 95 SER A C 1
ATOM 756 O O . SER A 1 95 ? -4.341 -8.759 5.895 1.00 95.88 95 SER A O 1
ATOM 758 N N . PRO A 1 96 ? -6.471 -8.189 5.435 1.00 94.19 96 PRO A N 1
ATOM 759 C CA . PRO A 1 96 ? -6.769 -9.437 4.734 1.00 94.19 96 PRO A CA 1
ATOM 760 C C . PRO A 1 96 ? -6.116 -9.510 3.344 1.00 94.19 96 PRO A C 1
ATOM 762 O O . PRO A 1 96 ? -5.976 -10.606 2.788 1.00 94.19 96 PRO A O 1
ATOM 765 N N . LEU A 1 97 ? -5.700 -8.371 2.780 1.00 95.94 97 LEU A N 1
ATOM 766 C CA . LEU A 1 97 ? -5.070 -8.268 1.467 1.00 95.94 97 LEU A CA 1
ATOM 767 C C . LEU A 1 97 ? -3.840 -7.355 1.529 1.00 95.94 97 LEU A C 1
ATOM 769 O O . LEU A 1 97 ? -3.947 -6.183 1.879 1.00 95.94 97 LEU A O 1
ATOM 773 N N . ASP A 1 98 ? -2.692 -7.885 1.113 1.00 97.50 98 ASP A N 1
ATOM 774 C CA . ASP A 1 98 ? -1.510 -7.071 0.833 1.00 97.50 98 ASP A CA 1
ATOM 775 C C . ASP A 1 98 ? -1.402 -6.836 -0.674 1.00 97.50 98 ASP A C 1
ATOM 777 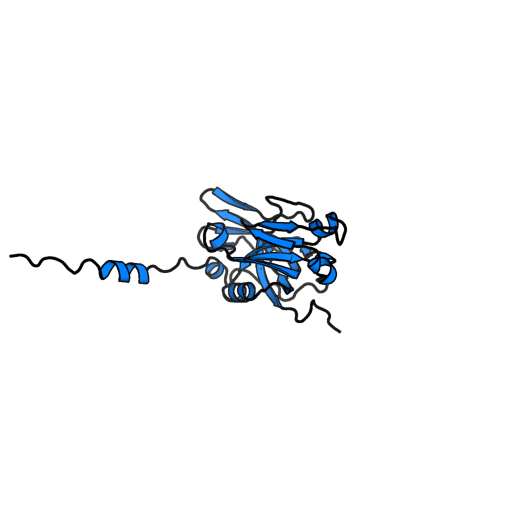O O . ASP A 1 98 ? -1.592 -7.764 -1.475 1.00 97.50 98 ASP A O 1
ATOM 781 N N . VAL A 1 99 ? -1.029 -5.623 -1.069 1.00 98.31 99 VAL A N 1
ATOM 782 C CA . VAL A 1 99 ? -0.929 -5.230 -2.477 1.00 98.31 99 VAL A CA 1
ATOM 783 C C . VAL A 1 99 ? 0.457 -4.671 -2.762 1.00 98.31 99 VAL A C 1
ATOM 785 O O . VAL A 1 99 ? 0.949 -3.794 -2.054 1.00 98.31 99 VAL A O 1
ATOM 788 N N . ALA A 1 100 ? 1.099 -5.199 -3.801 1.00 97.94 100 ALA A N 1
ATOM 789 C CA . ALA A 1 100 ? 2.309 -4.616 -4.353 1.00 97.94 100 ALA A CA 1
ATOM 790 C C . ALA A 1 100 ? 1.904 -3.539 -5.365 1.00 97.94 100 ALA A C 1
ATOM 792 O O . ALA A 1 100 ? 1.219 -3.839 -6.342 1.00 97.94 100 ALA A O 1
ATOM 793 N N . PHE A 1 101 ? 2.332 -2.304 -5.135 1.00 97.94 101 PHE A N 1
ATOM 794 C CA . PHE A 1 101 ? 2.057 -1.153 -5.988 1.00 97.94 101 PHE A CA 1
ATOM 795 C C . PHE A 1 101 ? 3.314 -0.690 -6.715 1.00 97.94 101 PHE A C 1
ATOM 797 O O . PHE A 1 101 ? 4.421 -0.810 -6.190 1.00 97.94 101 PHE A O 1
ATOM 804 N N . GLY A 1 102 ? 3.127 -0.142 -7.914 1.00 97.56 102 GLY A N 1
ATOM 805 C CA . GLY A 1 102 ? 4.159 0.507 -8.712 1.00 97.56 102 GLY A CA 1
ATOM 806 C C . GLY A 1 102 ? 3.670 1.844 -9.256 1.00 97.56 102 GLY A C 1
ATOM 807 O O . GLY A 1 102 ? 2.571 1.934 -9.800 1.00 97.56 102 GLY A O 1
ATOM 808 N N . TRP A 1 103 ? 4.498 2.871 -9.124 1.00 97.38 103 TRP A N 1
ATOM 809 C CA . TRP A 1 103 ? 4.280 4.217 -9.663 1.00 97.38 103 TRP A CA 1
ATOM 810 C C . TRP A 1 103 ? 5.477 4.617 -10.537 1.00 97.38 103 TRP A C 1
ATOM 812 O O . TRP A 1 103 ? 6.431 3.849 -10.687 1.00 97.38 103 TRP A O 1
ATOM 822 N N . GLY A 1 104 ? 5.433 5.779 -11.182 1.00 96.94 104 GLY A N 1
ATOM 823 C CA . GLY A 1 104 ? 6.493 6.272 -12.058 1.00 96.94 104 GLY A CA 1
ATOM 824 C C . GLY A 1 104 ? 6.954 5.213 -13.078 1.00 96.94 104 GLY A C 1
ATOM 825 O O . GLY A 1 104 ? 6.130 4.625 -13.786 1.00 96.94 104 GLY A O 1
ATOM 826 N N . PRO A 1 105 ? 8.261 4.900 -13.161 1.00 97.12 105 PRO A N 1
ATOM 827 C CA . PRO A 1 105 ? 8.775 3.856 -14.050 1.00 97.12 105 PRO A CA 1
ATOM 828 C C . PRO A 1 105 ? 8.171 2.463 -13.812 1.00 97.12 105 PRO A C 1
ATOM 830 O O . PRO A 1 105 ? 8.002 1.704 -14.764 1.00 97.12 105 PRO A O 1
ATOM 833 N N . MET A 1 106 ? 7.819 2.124 -12.569 1.00 97.81 106 MET A N 1
ATOM 834 C CA . MET A 1 106 ? 7.252 0.821 -12.201 1.00 97.81 106 MET A CA 1
ATOM 835 C C . MET A 1 106 ? 5.756 0.700 -12.510 1.00 97.81 106 MET A C 1
ATOM 837 O O . MET A 1 106 ? 5.208 -0.391 -12.400 1.00 97.81 106 MET A O 1
ATOM 841 N N . ALA A 1 107 ? 5.091 1.766 -12.956 1.00 97.19 107 ALA A N 1
ATOM 842 C CA . ALA A 1 107 ? 3.734 1.680 -13.496 1.00 97.19 107 ALA A CA 1
ATOM 843 C C . ALA A 1 107 ? 3.701 1.244 -14.977 1.00 97.19 107 ALA A C 1
ATOM 845 O O . ALA A 1 107 ? 2.653 0.866 -15.517 1.00 97.19 107 ALA A O 1
ATOM 846 N N . ARG A 1 108 ? 4.852 1.286 -15.659 1.00 96.00 108 ARG A N 1
ATOM 847 C CA . ARG A 1 108 ? 4.941 1.162 -17.116 1.00 96.00 108 ARG A CA 1
ATOM 848 C C . ARG A 1 108 ? 4.958 -0.302 -17.583 1.00 96.00 108 ARG A C 1
ATOM 850 O O . ARG A 1 108 ? 5.854 -1.054 -17.182 1.00 96.00 108 ARG A O 1
ATOM 857 N N . PRO A 1 109 ? 4.030 -0.733 -18.464 1.00 94.19 109 PRO A N 1
ATOM 858 C CA . PRO A 1 109 ? 3.973 -2.125 -18.920 1.00 94.19 109 PRO A CA 1
ATOM 859 C C . PRO A 1 109 ? 5.281 -2.618 -19.564 1.00 94.19 109 PRO A C 1
ATOM 861 O O . PRO A 1 109 ? 5.682 -3.768 -19.386 1.00 94.19 109 PRO A O 1
ATOM 864 N N . GLU A 1 110 ? 5.977 -1.757 -20.307 1.00 95.75 110 GLU A N 1
ATOM 865 C CA . GLU A 1 110 ? 7.225 -2.085 -20.996 1.00 95.75 110 GLU A CA 1
ATOM 866 C C . GLU A 1 110 ? 8.412 -2.326 -20.056 1.00 95.75 110 GLU A C 1
ATOM 868 O O . GLU A 1 110 ? 9.344 -3.039 -20.441 1.00 95.75 110 GLU A O 1
ATOM 873 N N . VAL A 1 111 ? 8.359 -1.775 -18.841 1.00 97.25 111 VAL A N 1
ATOM 874 C CA . VAL A 1 111 ? 9.304 -2.063 -17.758 1.00 97.25 111 VAL A CA 1
ATOM 875 C C . VAL A 1 111 ? 8.898 -3.370 -17.081 1.00 97.25 111 VAL A C 1
ATOM 877 O O . VAL A 1 111 ? 9.701 -4.300 -17.007 1.00 97.25 111 VAL A O 1
ATOM 880 N N . LEU A 1 112 ? 7.632 -3.480 -16.665 1.00 96.81 112 LEU A N 1
ATOM 881 C CA . LEU A 1 112 ? 7.122 -4.616 -15.892 1.00 96.81 112 LEU A CA 1
ATOM 882 C C . LEU A 1 112 ? 7.205 -5.955 -16.628 1.00 96.81 112 LEU A C 1
ATOM 884 O O . LEU A 1 112 ? 7.489 -6.967 -15.996 1.00 96.81 112 LEU A O 1
ATOM 888 N N . LYS A 1 113 ? 7.079 -5.983 -17.962 1.00 96.44 113 LYS A N 1
ATOM 889 C CA . LYS A 1 113 ? 7.246 -7.223 -18.749 1.00 96.44 113 LYS A CA 1
ATOM 890 C C . LYS A 1 113 ? 8.623 -7.887 -18.583 1.00 96.44 113 LYS A C 1
ATOM 892 O O . LYS A 1 113 ? 8.785 -9.049 -18.942 1.00 96.44 113 LYS A O 1
ATOM 897 N N . LYS A 1 114 ? 9.624 -7.146 -18.091 1.00 97.75 114 LYS A N 1
ATOM 898 C CA . LYS A 1 114 ? 10.993 -7.622 -17.832 1.00 97.75 114 LYS A CA 1
ATOM 899 C C . LYS A 1 114 ? 11.250 -7.928 -16.347 1.00 97.75 114 LYS A C 1
ATOM 901 O O . LYS A 1 114 ? 12.364 -8.313 -15.996 1.00 97.75 114 LYS A O 1
ATOM 906 N N . ILE A 1 115 ? 10.251 -7.762 -15.474 1.00 98.12 115 ILE A N 1
ATOM 907 C CA . ILE A 1 115 ? 10.367 -7.941 -14.023 1.00 98.12 115 ILE A CA 1
ATOM 908 C C . ILE A 1 115 ? 9.398 -9.032 -13.566 1.00 98.12 115 ILE A C 1
ATOM 910 O O . ILE A 1 115 ? 8.187 -8.926 -13.719 1.00 98.12 115 ILE A O 1
ATOM 914 N N . ARG A 1 116 ? 9.926 -10.087 -12.945 1.00 98.00 116 ARG A N 1
ATOM 915 C CA . ARG A 1 116 ? 9.113 -11.123 -12.297 1.00 98.00 116 ARG A CA 1
ATOM 916 C C . ARG A 1 116 ? 8.793 -10.698 -10.873 1.00 98.00 116 ARG A C 1
ATOM 918 O O . ARG A 1 116 ? 9.716 -10.580 -10.072 1.00 98.00 116 ARG A O 1
ATOM 925 N N . ILE A 1 117 ? 7.514 -10.510 -10.555 1.00 97.19 117 ILE A N 1
ATOM 926 C CA . ILE A 1 117 ? 7.031 -10.079 -9.235 1.00 97.19 117 ILE A CA 1
ATOM 927 C C . ILE A 1 117 ? 6.323 -11.242 -8.534 1.00 97.19 117 ILE A C 1
ATOM 929 O O . ILE A 1 117 ? 5.612 -12.026 -9.156 1.00 97.19 117 ILE A O 1
ATOM 933 N N . SER A 1 118 ? 6.542 -11.383 -7.228 1.00 97.44 118 SER A N 1
ATOM 934 C CA . SER A 1 118 ? 5.900 -12.407 -6.397 1.00 97.44 118 SER A CA 1
ATOM 935 C C . SER A 1 118 ? 5.669 -11.897 -4.977 1.00 97.44 118 SER A C 1
ATOM 937 O O . SER A 1 118 ? 6.431 -11.064 -4.494 1.00 97.44 118 SER A O 1
ATOM 939 N N . GLN A 1 119 ? 4.652 -12.419 -4.287 1.00 97.06 119 GLN A N 1
ATOM 940 C CA . GLN A 1 119 ? 4.353 -12.072 -2.894 1.00 97.06 119 GLN A CA 1
ATOM 941 C C . GLN A 1 119 ? 4.227 -13.315 -2.011 1.00 97.06 119 GLN A C 1
ATOM 943 O O . GLN A 1 119 ? 3.545 -14.285 -2.354 1.00 97.06 119 GLN A O 1
ATOM 948 N N . SER A 1 120 ? 4.873 -13.276 -0.846 1.00 95.25 120 SER A N 1
ATOM 949 C CA . SER A 1 120 ? 4.743 -14.291 0.203 1.00 95.25 120 SER A CA 1
ATOM 950 C C . SER A 1 120 ? 5.236 -13.774 1.552 1.00 95.25 120 SER A C 1
ATOM 952 O O . SER A 1 120 ? 6.172 -12.970 1.611 1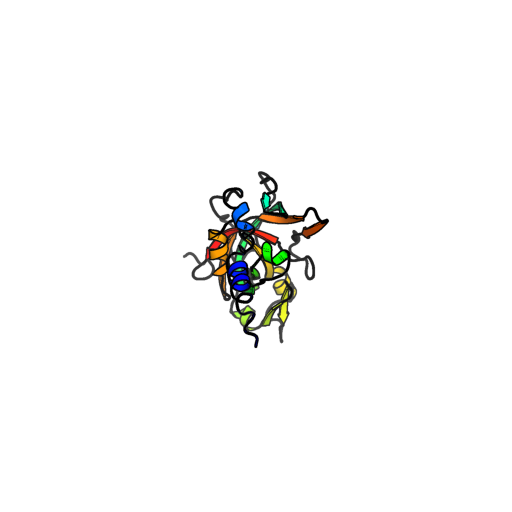.00 95.25 120 SER A O 1
ATOM 954 N N . GLY A 1 121 ? 4.631 -14.277 2.633 1.00 93.31 121 GLY A N 1
ATOM 955 C CA . GLY A 1 121 ? 5.032 -13.954 4.004 1.00 93.31 121 GLY A CA 1
ATOM 956 C C . GLY A 1 121 ? 4.880 -12.476 4.357 1.00 93.31 121 GLY A C 1
ATOM 957 O O . GLY A 1 121 ? 5.679 -11.981 5.133 1.00 93.31 121 GLY A O 1
ATOM 958 N N . ARG A 1 122 ? 3.900 -11.788 3.760 1.00 94.19 122 ARG A N 1
ATOM 959 C CA . ARG A 1 122 ? 3.660 -10.337 3.871 1.00 94.19 122 ARG A CA 1
ATOM 960 C C . ARG A 1 122 ? 4.732 -9.446 3.245 1.00 94.19 122 ARG A C 1
ATOM 962 O O . ARG A 1 122 ? 4.860 -8.282 3.583 1.00 94.19 122 ARG A O 1
ATOM 969 N N . PHE A 1 123 ? 5.475 -9.985 2.281 1.00 93.69 123 PHE A N 1
ATOM 970 C CA . PHE A 1 123 ? 6.449 -9.231 1.494 1.00 93.69 123 PHE A CA 1
ATOM 971 C C . PHE A 1 123 ? 6.256 -9.490 0.006 1.00 93.69 123 PHE A C 1
ATOM 973 O O . PHE A 1 123 ? 5.844 -10.588 -0.391 1.00 93.69 123 PHE A O 1
ATOM 980 N N . TYR A 1 124 ? 6.652 -8.522 -0.818 1.00 94.69 124 TYR A N 1
ATOM 981 C CA . TYR A 1 124 ? 6.861 -8.736 -2.247 1.00 94.69 124 TYR A CA 1
ATOM 982 C C . TYR A 1 124 ? 8.351 -8.889 -2.571 1.00 94.69 124 TYR A C 1
ATOM 984 O O . TYR A 1 124 ? 9.228 -8.459 -1.823 1.00 94.69 124 TYR A O 1
ATOM 992 N N . ARG A 1 125 ? 8.637 -9.565 -3.680 1.00 95.44 125 ARG A N 1
ATOM 993 C CA . ARG A 1 125 ? 9.977 -9.786 -4.225 1.00 95.44 125 ARG A CA 1
ATOM 994 C C . ARG A 1 125 ? 9.915 -9.600 -5.726 1.00 95.44 125 ARG A C 1
ATOM 996 O O . ARG A 1 125 ? 8.943 -10.020 -6.357 1.00 95.44 125 ARG A O 1
ATOM 1003 N N . TRP A 1 126 ? 10.983 -9.057 -6.288 1.00 96.69 126 TRP A N 1
ATOM 1004 C CA . TRP A 1 126 ? 11.156 -8.932 -7.725 1.00 96.69 126 TRP A CA 1
ATOM 1005 C C . TRP A 1 126 ? 12.446 -9.621 -8.181 1.00 96.69 126 TRP A C 1
ATOM 1007 O O . TRP A 1 126 ? 13.408 -9.757 -7.422 1.00 96.69 126 TRP A O 1
ATOM 1017 N N . ARG A 1 127 ? 12.460 -10.087 -9.430 1.00 97.50 127 ARG A N 1
ATOM 1018 C CA . ARG A 1 127 ? 13.635 -10.659 -10.093 1.00 97.50 127 ARG A CA 1
ATOM 1019 C C . ARG A 1 127 ? 13.688 -10.196 -11.541 1.00 97.50 127 ARG A C 1
ATOM 1021 O O . ARG A 1 127 ? 12.673 -10.214 -12.232 1.00 97.50 127 ARG A O 1
ATOM 1028 N N . VAL A 1 128 ? 14.883 -9.854 -11.999 1.00 97.56 128 VAL A N 1
ATOM 1029 C CA . VAL A 1 128 ? 15.170 -9.493 -13.390 1.00 97.56 128 VAL A CA 1
ATOM 1030 C C . VAL A 1 128 ? 16.302 -10.367 -13.914 1.00 97.56 128 VAL A C 1
ATOM 1032 O O . VAL A 1 128 ? 17.146 -10.806 -13.131 1.00 97.56 128 VAL A O 1
ATOM 1035 N N . ASP A 1 129 ? 16.304 -10.622 -15.218 1.00 96.94 129 ASP A N 1
ATOM 1036 C CA . ASP A 1 129 ? 17.443 -11.258 -15.892 1.00 96.94 129 ASP A CA 1
ATOM 1037 C C . ASP A 1 129 ? 18.440 -10.186 -16.372 1.00 96.94 129 ASP A C 1
ATOM 1039 O O . ASP A 1 129 ? 19.647 -10.341 -16.220 1.00 96.94 129 ASP A O 1
ATOM 1043 N N . GLU A 1 130 ? 17.920 -9.047 -16.839 1.00 96.19 130 GLU A N 1
ATOM 1044 C CA . GLU A 1 130 ? 18.649 -7.808 -17.119 1.00 96.19 130 GLU A CA 1
ATOM 1045 C C . GLU A 1 130 ? 17.832 -6.628 -16.574 1.00 96.19 130 GLU A C 1
ATOM 1047 O O . GLU A 1 130 ? 16.605 -6.623 -16.688 1.00 96.19 130 GLU A O 1
ATOM 1052 N N . PHE A 1 131 ? 18.491 -5.634 -15.973 1.00 97.69 131 PHE A N 1
ATOM 1053 C CA . PHE A 1 131 ? 17.815 -4.471 -15.393 1.00 97.69 131 PHE A CA 1
ATOM 1054 C C . PHE A 1 131 ? 17.148 -3.609 -16.484 1.00 97.69 131 PHE A C 1
ATOM 1056 O O . PHE A 1 131 ? 17.856 -3.010 -17.293 1.00 97.69 131 PHE A O 1
ATOM 1063 N N . PRO A 1 132 ? 15.802 -3.497 -16.515 1.00 97.19 132 PRO A N 1
ATOM 1064 C CA . PRO A 1 132 ? 15.103 -2.687 -17.518 1.00 97.19 132 PRO A CA 1
ATOM 1065 C C . PRO A 1 132 ? 15.171 -1.181 -17.232 1.00 97.19 132 PRO A C 1
ATOM 1067 O O . PRO A 1 132 ? 14.979 -0.374 -18.137 1.00 97.19 132 PRO A O 1
ATOM 1070 N N . ILE A 1 133 ? 15.421 -0.837 -15.970 1.00 98.12 133 ILE A N 1
ATOM 1071 C CA . ILE A 1 133 ? 15.648 0.496 -15.408 1.00 98.12 133 ILE A CA 1
ATOM 1072 C C . ILE A 1 133 ? 16.699 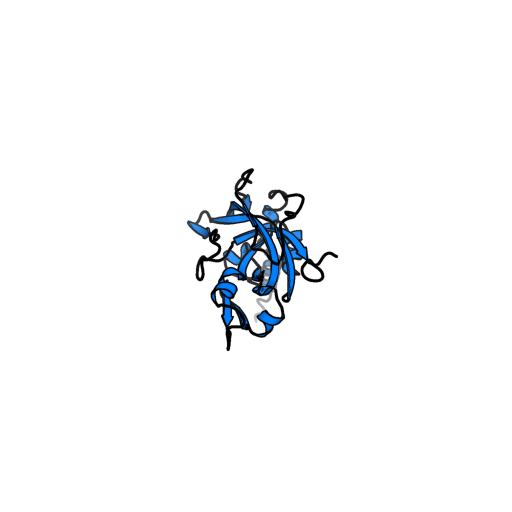0.349 -14.291 1.00 98.12 133 ILE A C 1
ATOM 1074 O O . ILE A 1 133 ? 16.925 -0.780 -13.832 1.00 98.12 133 ILE A O 1
ATOM 1078 N N . PRO A 1 134 ? 17.344 1.434 -13.823 1.00 97.81 134 PRO A N 1
ATOM 1079 C CA . PRO A 1 134 ? 18.241 1.374 -12.673 1.00 97.81 134 PRO A CA 1
ATOM 1080 C C . PRO A 1 134 ? 17.610 0.636 -11.488 1.00 97.81 134 PRO A C 1
ATOM 1082 O O . PRO A 1 134 ? 16.454 0.866 -11.144 1.00 97.81 134 PRO A O 1
ATOM 1085 N N . ARG A 1 135 ? 18.382 -0.229 -10.818 1.00 96.12 135 ARG A N 1
ATOM 1086 C CA . ARG A 1 135 ? 17.908 -1.000 -9.652 1.00 96.12 135 ARG A CA 1
ATOM 1087 C C . ARG A 1 135 ? 17.202 -0.122 -8.614 1.00 96.12 135 ARG A C 1
ATOM 1089 O O . ARG A 1 135 ? 16.144 -0.492 -8.116 1.00 96.12 135 ARG A O 1
ATOM 1096 N N . ARG A 1 136 ? 17.794 1.037 -8.321 1.00 94.50 136 ARG A N 1
ATOM 1097 C CA . ARG A 1 136 ? 17.262 2.002 -7.357 1.00 94.50 136 ARG A CA 1
ATOM 1098 C C . ARG A 1 136 ? 15.865 2.491 -7.741 1.00 94.50 136 ARG A C 1
ATOM 1100 O O . ARG A 1 136 ? 15.048 2.701 -6.857 1.00 94.50 136 ARG A O 1
ATOM 1107 N N . ASP A 1 137 ? 15.571 2.616 -9.032 1.00 96.00 137 ASP A N 1
ATOM 1108 C CA . ASP A 1 137 ? 14.251 3.047 -9.485 1.00 96.00 137 ASP A CA 1
ATOM 1109 C C . ASP A 1 137 ? 13.199 1.962 -9.244 1.00 96.00 137 ASP A C 1
ATOM 1111 O O . ASP A 1 137 ? 12.088 2.298 -8.854 1.00 96.00 137 ASP A O 1
ATOM 1115 N N . ILE A 1 138 ? 13.543 0.673 -9.378 1.00 96.25 138 ILE A N 1
ATOM 1116 C CA . ILE A 1 138 ? 12.645 -0.430 -8.988 1.00 96.25 138 ILE A CA 1
ATOM 1117 C C . ILE A 1 138 ? 12.333 -0.332 -7.489 1.00 96.25 138 ILE A C 1
ATOM 1119 O O . ILE A 1 138 ? 11.173 -0.378 -7.091 1.00 96.25 138 ILE A O 1
ATOM 1123 N N . GLU A 1 139 ? 13.369 -0.154 -6.667 1.00 93.88 139 GLU A N 1
ATOM 1124 C CA . GLU A 1 139 ? 13.257 -0.102 -5.204 1.00 93.88 139 GLU A CA 1
ATOM 1125 C C . GLU A 1 139 ? 12.476 1.119 -4.702 1.00 93.88 139 GLU A C 1
ATOM 1127 O O . GLU A 1 139 ? 11.735 1.001 -3.736 1.00 93.88 139 GLU A O 1
ATOM 1132 N N . GLN A 1 140 ? 12.622 2.278 -5.348 1.00 94.19 140 GLN A N 1
ATOM 1133 C CA . GLN A 1 140 ? 12.003 3.537 -4.911 1.00 94.19 140 GLN A CA 1
ATOM 1134 C C . GLN A 1 140 ? 10.647 3.830 -5.555 1.00 94.19 140 GLN A C 1
ATOM 1136 O O 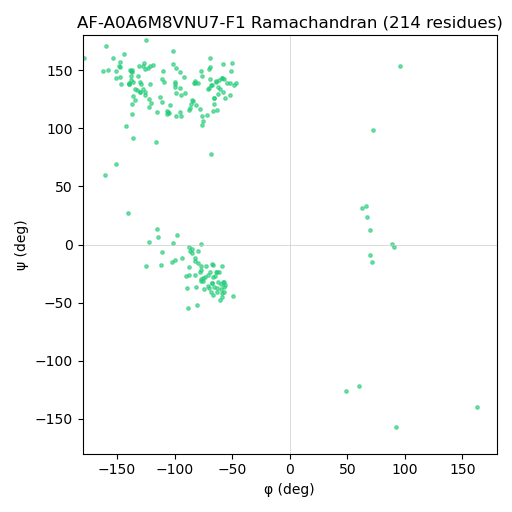. GLN A 1 140 ? 9.964 4.756 -5.122 1.00 94.19 140 GLN A O 1
ATOM 1141 N N . HIS A 1 141 ? 10.263 3.076 -6.587 1.00 96.62 141 HIS A N 1
ATOM 1142 C CA . HIS A 1 141 ? 8.990 3.264 -7.283 1.00 96.62 141 HIS A CA 1
ATOM 1143 C C . HIS A 1 141 ? 8.037 2.080 -7.133 1.00 96.62 141 HIS A C 1
ATOM 1145 O O . HIS A 1 141 ? 7.053 1.978 -7.862 1.00 96.62 141 HIS A O 1
ATOM 1151 N N . SER A 1 142 ? 8.317 1.167 -6.204 1.00 96.56 142 SER A N 1
ATOM 1152 C CA . SER A 1 142 ? 7.381 0.106 -5.863 1.00 96.56 142 SER A CA 1
ATOM 1153 C C . SER A 1 142 ? 7.468 -0.297 -4.398 1.00 96.56 142 SER A C 1
ATOM 1155 O O . SER A 1 142 ? 8.545 -0.326 -3.808 1.00 96.56 142 SER A O 1
ATOM 1157 N N . ALA A 1 143 ? 6.322 -0.631 -3.814 1.00 95.50 143 ALA A N 1
ATOM 1158 C CA . ALA A 1 143 ? 6.210 -1.013 -2.412 1.00 95.50 143 ALA A CA 1
ATOM 1159 C C . ALA A 1 143 ? 5.104 -2.049 -2.209 1.00 95.50 143 ALA A C 1
ATOM 1161 O O . ALA A 1 143 ? 4.184 -2.166 -3.018 1.00 95.50 143 ALA A O 1
ATOM 1162 N N . ASN A 1 144 ? 5.201 -2.807 -1.120 1.00 96.50 144 ASN A N 1
ATOM 1163 C CA . ASN A 1 144 ? 4.147 -3.709 -0.670 1.00 96.50 144 ASN A CA 1
ATOM 1164 C C . ASN A 1 144 ? 3.439 -3.075 0.520 1.00 96.50 144 ASN A C 1
ATOM 1166 O O . ASN A 1 144 ? 4.069 -2.861 1.550 1.00 96.50 144 ASN A O 1
ATOM 1170 N N . MET A 1 145 ? 2.138 -2.850 0.383 1.00 97.69 145 MET A N 1
ATOM 1171 C CA . MET A 1 145 ? 1.319 -2.191 1.395 1.00 97.69 145 MET A CA 1
ATOM 1172 C C . MET A 1 145 ? 0.343 -3.181 2.023 1.00 97.69 145 MET A C 1
ATOM 1174 O O . MET A 1 145 ? -0.220 -4.041 1.337 1.00 97.69 145 MET A O 1
ATOM 1178 N N . HIS A 1 146 ? 0.138 -3.035 3.328 1.00 97.69 146 HIS A N 1
ATOM 1179 C CA . HIS A 1 146 ? -0.848 -3.772 4.111 1.00 97.69 146 HIS A CA 1
ATOM 1180 C C . HIS A 1 146 ? -2.116 -2.932 4.224 1.00 97.69 146 HIS A C 1
ATOM 1182 O O . HIS A 1 146 ? -2.084 -1.853 4.816 1.00 97.69 146 HIS A O 1
ATOM 1188 N N . LEU A 1 147 ? -3.214 -3.392 3.628 1.00 97.31 147 LEU A N 1
ATOM 1189 C CA . LEU A 1 147 ? -4.435 -2.603 3.519 1.00 97.31 147 LEU A CA 1
ATOM 1190 C C . LEU A 1 147 ? -5.435 -2.995 4.607 1.00 97.31 147 LEU A C 1
ATOM 1192 O O . LEU A 1 147 ? -6.023 -4.075 4.561 1.00 97.31 147 LEU A O 1
ATOM 1196 N N . ILE A 1 148 ? -5.655 -2.086 5.557 1.00 96.94 148 ILE A N 1
ATOM 1197 C CA . ILE A 1 148 ? -6.689 -2.189 6.588 1.00 96.94 148 ILE A CA 1
ATOM 1198 C C . ILE A 1 148 ? -7.930 -1.436 6.087 1.00 96.94 148 ILE A C 1
ATOM 1200 O O . ILE A 1 148 ? -7.878 -0.211 5.979 1.00 96.94 148 ILE A O 1
ATOM 1204 N N . PRO A 1 149 ? -9.045 -2.102 5.749 1.00 95.88 149 PRO A N 1
ATOM 1205 C CA . PRO A 1 149 ? -10.264 -1.404 5.345 1.00 95.88 149 PRO A CA 1
ATOM 1206 C C . PRO A 1 149 ? -10.884 -0.632 6.518 1.00 95.88 149 PRO A C 1
ATOM 1208 O O . PRO A 1 149 ? -10.998 -1.161 7.619 1.00 95.88 149 PRO A O 1
ATOM 1211 N N . ALA A 1 150 ? -11.336 0.603 6.286 1.00 94.88 150 ALA A N 1
ATOM 1212 C CA . ALA A 1 150 ? -12.045 1.391 7.301 1.00 94.88 150 ALA A CA 1
ATOM 1213 C C . ALA A 1 150 ? -13.544 1.054 7.426 1.00 94.88 150 ALA A C 1
ATOM 1215 O O . ALA A 1 150 ? -14.188 1.520 8.357 1.00 94.88 150 ALA A O 1
ATOM 1216 N N . SER A 1 151 ? -14.110 0.288 6.488 1.00 93.19 151 SER A N 1
ATOM 1217 C CA . SER A 1 151 ? -15.502 -0.179 6.529 1.00 93.19 151 SER A CA 1
ATOM 1218 C C . SER A 1 151 ? -15.706 -1.400 5.629 1.00 93.19 151 SER A C 1
ATOM 1220 O O . SER A 1 151 ? -14.837 -1.732 4.817 1.00 93.19 151 SER A O 1
ATOM 1222 N N . ALA A 1 152 ? -16.875 -2.042 5.721 1.00 92.31 152 ALA A N 1
ATOM 1223 C CA . ALA A 1 152 ? -17.240 -3.168 4.857 1.00 92.31 152 ALA A CA 1
ATOM 1224 C C . ALA A 1 152 ? -17.230 -2.795 3.362 1.00 92.31 152 ALA A C 1
ATOM 1226 O O . ALA A 1 152 ? -16.678 -3.528 2.548 1.00 92.31 152 ALA A O 1
ATOM 1227 N N . GLY A 1 153 ? -17.747 -1.614 3.004 1.00 93.00 153 GLY A N 1
ATOM 1228 C CA . GLY A 1 153 ? -17.730 -1.146 1.615 1.00 93.00 153 GLY A CA 1
ATOM 1229 C C . GLY A 1 153 ? -16.311 -0.948 1.071 1.00 93.00 153 GLY A C 1
ATOM 1230 O O . GLY A 1 153 ? -16.037 -1.287 -0.079 1.00 93.00 153 GLY A O 1
ATOM 1231 N N . ILE A 1 154 ? -15.382 -0.460 1.903 1.00 95.00 154 ILE A N 1
ATOM 1232 C CA . ILE A 1 154 ? -13.968 -0.358 1.519 1.00 95.00 154 ILE A CA 1
ATOM 1233 C C . ILE A 1 154 ? -13.323 -1.743 1.414 1.00 95.00 154 ILE A C 1
ATOM 1235 O O . ILE A 1 154 ? -12.525 -1.966 0.505 1.00 95.00 154 ILE A O 1
ATOM 1239 N N . ALA A 1 155 ? -13.672 -2.683 2.297 1.00 95.00 155 ALA A N 1
ATOM 1240 C CA . ALA A 1 155 ? -13.186 -4.058 2.218 1.00 95.00 155 ALA A CA 1
ATOM 1241 C C . ALA A 1 155 ? -13.570 -4.709 0.879 1.00 95.00 155 ALA A C 1
ATOM 1243 O O . ALA A 1 155 ? -12.704 -5.275 0.212 1.00 95.00 155 ALA A O 1
ATOM 1244 N N . ASP A 1 156 ? -14.822 -4.547 0.444 1.00 94.56 156 ASP A N 1
ATOM 1245 C CA . ASP A 1 156 ? -15.305 -5.056 -0.843 1.00 94.56 156 ASP A CA 1
ATOM 1246 C C . ASP A 1 156 ? -14.578 -4.410 -2.032 1.00 94.56 156 ASP A C 1
ATOM 1248 O O . ASP A 1 156 ? -14.216 -5.098 -2.988 1.00 94.56 156 ASP A O 1
ATOM 1252 N N . GLN A 1 157 ? -14.317 -3.099 -1.977 1.00 95.62 157 GLN A N 1
ATOM 1253 C CA . GLN A 1 157 ? -13.564 -2.393 -3.020 1.00 95.62 157 GLN A CA 1
ATOM 1254 C C . GLN A 1 157 ? -12.102 -2.844 -3.092 1.00 95.62 157 GLN A C 1
ATOM 1256 O O . GLN A 1 157 ? -11.584 -3.065 -4.185 1.00 95.62 157 GLN A O 1
ATOM 1261 N N . ILE A 1 158 ? -11.438 -3.008 -1.943 1.00 95.88 158 ILE A N 1
ATOM 1262 C CA . ILE A 1 158 ? -10.078 -3.559 -1.870 1.00 95.88 158 ILE A CA 1
ATOM 1263 C C . ILE A 1 158 ? -10.053 -4.975 -2.450 1.00 95.88 158 ILE A C 1
ATOM 1265 O O . ILE A 1 158 ? -9.107 -5.339 -3.149 1.00 95.88 158 ILE A O 1
ATOM 1269 N N . ASP A 1 159 ? -11.093 -5.775 -2.205 1.00 95.25 159 ASP A N 1
ATOM 1270 C CA . ASP A 1 159 ? -11.150 -7.154 -2.685 1.00 95.25 159 ASP A CA 1
ATOM 1271 C C . ASP A 1 159 ? -11.195 -7.281 -4.209 1.00 95.25 159 ASP A C 1
ATOM 1273 O O . ASP A 1 159 ? -10.727 -8.284 -4.761 1.00 95.25 159 ASP A O 1
ATOM 1277 N N . GLN A 1 160 ? -11.723 -6.254 -4.871 1.00 95.50 160 GLN A N 1
ATOM 1278 C CA . GLN A 1 160 ? -11.849 -6.152 -6.324 1.00 95.50 160 GLN A CA 1
ATOM 1279 C C . GLN A 1 160 ? -10.599 -5.586 -7.009 1.00 95.50 160 GLN A C 1
ATOM 1281 O O . GLN A 1 160 ? -10.544 -5.563 -8.236 1.00 95.50 160 GLN A O 1
ATOM 1286 N N . ILE A 1 161 ? -9.593 -5.143 -6.245 1.00 95.00 161 ILE A N 1
ATOM 1287 C CA . ILE A 1 161 ? -8.307 -4.728 -6.807 1.00 95.00 161 ILE A CA 1
ATOM 1288 C C . ILE A 1 161 ? -7.634 -5.956 -7.415 1.00 95.00 161 ILE A C 1
ATOM 1290 O O . ILE A 1 161 ? -7.323 -6.914 -6.701 1.00 95.00 161 ILE A O 1
ATOM 1294 N N . ASP A 1 162 ? -7.352 -5.899 -8.712 1.00 95.44 162 ASP A N 1
ATOM 1295 C CA . ASP A 1 162 ? -6.667 -6.953 -9.454 1.00 95.44 162 ASP A CA 1
ATOM 1296 C C . ASP A 1 162 ? -5.337 -6.466 -10.050 1.00 95.44 162 ASP A C 1
ATOM 1298 O O . ASP A 1 162 ? -5.159 -5.269 -10.292 1.00 95.44 162 ASP A O 1
ATOM 1302 N N . PRO A 1 163 ? -4.374 -7.382 -10.282 1.00 95.94 163 PRO A N 1
ATOM 1303 C CA . PRO A 1 163 ? -3.129 -7.051 -10.968 1.00 95.94 163 PRO A CA 1
ATOM 1304 C C . PRO A 1 163 ? -3.365 -6.319 -12.292 1.00 95.94 163 PRO A C 1
ATOM 1306 O O . PRO A 1 163 ? -4.363 -6.544 -12.971 1.00 95.94 163 PRO A O 1
ATOM 1309 N N . ASP A 1 164 ? -2.418 -5.453 -12.646 1.00 94.44 164 ASP A N 1
ATOM 1310 C CA . ASP A 1 164 ? -2.416 -4.581 -13.824 1.00 94.44 164 ASP A CA 1
ATOM 1311 C C . ASP A 1 164 ? -3.427 -3.430 -13.830 1.00 94.44 164 ASP A C 1
ATOM 1313 O O . ASP A 1 164 ? -3.292 -2.526 -14.656 1.00 94.44 164 ASP A O 1
ATOM 1317 N N . GLN A 1 165 ? -4.367 -3.386 -12.886 1.00 95.38 165 GLN A N 1
ATOM 1318 C CA . GLN A 1 165 ? -5.244 -2.232 -12.725 1.00 95.38 165 GLN A CA 1
ATOM 1319 C C . GLN A 1 165 ? -4.477 -1.016 -12.214 1.00 95.38 165 GLN A C 1
ATOM 1321 O O . GLN A 1 165 ? -3.498 -1.127 -11.472 1.00 95.38 165 GLN A O 1
ATOM 1326 N N . PHE A 1 166 ? -4.979 0.161 -12.560 1.00 96.88 166 PHE A N 1
ATOM 1327 C CA . PHE A 1 166 ? -4.594 1.396 -11.903 1.00 96.88 166 PHE A CA 1
ATOM 1328 C C . PHE A 1 166 ? -5.653 1.769 -10.878 1.00 96.88 166 PHE A C 1
ATOM 1330 O O . PHE A 1 166 ? -6.849 1.651 -11.142 1.00 96.88 166 PHE A O 1
ATOM 1337 N N . VAL A 1 167 ? -5.222 2.224 -9.709 1.00 96.75 167 VAL A N 1
ATOM 1338 C CA . VAL A 1 167 ? -6.120 2.609 -8.620 1.00 96.75 167 VAL A CA 1
ATOM 1339 C C . VAL A 1 167 ? -5.634 3.887 -7.955 1.00 96.75 167 VAL A C 1
ATOM 1341 O O . VAL A 1 167 ? -4.430 4.142 -7.888 1.00 96.75 167 VAL A O 1
ATOM 1344 N N . ARG A 1 168 ? -6.576 4.662 -7.418 1.00 96.06 168 ARG A N 1
ATOM 1345 C CA . ARG A 1 168 ? -6.315 5.629 -6.353 1.00 96.06 168 ARG A CA 1
ATOM 1346 C C . ARG A 1 168 ? -6.722 5.031 -5.025 1.00 96.06 168 ARG A C 1
ATOM 1348 O O . ARG A 1 168 ? -7.809 4.464 -4.905 1.00 96.06 168 ARG A O 1
ATOM 1355 N N . LEU A 1 169 ? -5.868 5.201 -4.033 1.00 95.75 169 LEU A N 1
ATOM 1356 C CA . LEU A 1 169 ? -6.129 4.814 -2.661 1.00 95.75 169 LEU A CA 1
ATOM 1357 C C . LEU A 1 169 ? -5.836 6.001 -1.754 1.00 95.75 169 LEU A C 1
ATOM 1359 O O . LEU A 1 169 ? -4.858 6.718 -1.954 1.00 95.75 169 LEU A O 1
ATOM 1363 N N . GLY A 1 170 ? -6.699 6.219 -0.766 1.00 95.69 170 GLY A N 1
ATOM 1364 C CA . GLY A 1 170 ? -6.535 7.283 0.217 1.00 95.69 170 GLY A CA 1
ATOM 1365 C C . GLY A 1 170 ? -6.884 6.806 1.617 1.00 95.69 170 GLY A C 1
ATOM 1366 O O . GLY A 1 170 ? -7.743 5.936 1.789 1.00 95.69 170 GLY A O 1
ATOM 1367 N N . GLY A 1 171 ? -6.225 7.389 2.612 1.00 94.94 171 GLY A N 1
ATOM 1368 C CA . GLY A 1 171 ? -6.400 7.025 4.008 1.00 94.94 171 GLY A CA 1
ATOM 1369 C C . GLY A 1 171 ? -5.262 7.527 4.885 1.00 94.94 171 GLY A C 1
ATOM 1370 O O . GLY A 1 171 ? -4.772 8.642 4.700 1.00 94.94 171 GLY A O 1
ATOM 1371 N N . TYR A 1 172 ? -4.845 6.690 5.830 1.00 95.06 172 TYR A N 1
ATOM 1372 C CA . TYR A 1 172 ? -3.827 7.029 6.819 1.00 95.06 172 TYR A CA 1
ATOM 1373 C C . TYR A 1 172 ? -2.746 5.957 6.887 1.00 95.06 172 TYR A C 1
ATOM 1375 O O . TYR A 1 172 ? -3.059 4.767 6.883 1.00 95.06 172 TYR A O 1
ATOM 1383 N N . LEU A 1 173 ? -1.485 6.368 7.027 1.00 96.19 173 LEU A N 1
ATOM 1384 C CA . LEU A 1 173 ? -0.467 5.473 7.575 1.00 96.19 173 LEU A CA 1
ATOM 1385 C C . LEU A 1 173 ? -0.753 5.288 9.063 1.00 96.19 173 LEU A C 1
ATOM 1387 O O . LEU A 1 173 ? -1.013 6.277 9.755 1.00 96.19 173 LEU A O 1
ATOM 1391 N N . VAL A 1 174 ? -0.714 4.047 9.548 1.00 96.44 174 VAL A N 1
ATOM 1392 C CA . VAL A 1 174 ? -1.092 3.727 10.931 1.00 96.44 174 VAL A CA 1
ATOM 1393 C C . VAL A 1 174 ? -0.079 2.842 11.648 1.00 96.44 174 VAL A C 1
ATOM 1395 O O . VAL A 1 174 ? 0.512 1.928 11.075 1.00 96.44 174 VAL A O 1
ATOM 1398 N N . ASN A 1 175 ? 0.075 3.082 12.944 1.00 97.06 175 ASN A N 1
ATOM 1399 C CA . ASN A 1 175 ? 0.626 2.108 13.877 1.00 97.06 175 ASN A CA 1
ATOM 1400 C C . ASN A 1 175 ? -0.520 1.350 14.546 1.00 97.06 175 ASN A C 1
ATOM 1402 O O . ASN A 1 175 ? -1.597 1.905 14.744 1.00 97.06 175 ASN A O 1
ATOM 1406 N N . VAL A 1 176 ? -0.293 0.086 14.899 1.00 97.06 176 VAL A N 1
ATOM 1407 C CA . VAL A 1 176 ? -1.297 -0.7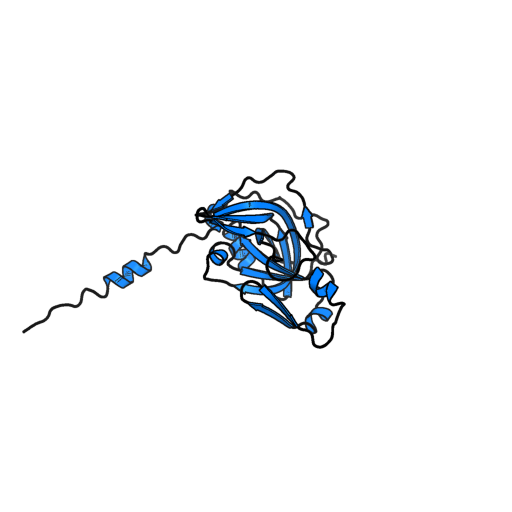31 15.582 1.00 97.06 176 VAL A CA 1
ATOM 1408 C C . VAL A 1 176 ? -0.709 -1.398 16.816 1.00 97.06 176 VAL A C 1
ATOM 1410 O O . VAL A 1 176 ? 0.355 -2.019 16.753 1.00 97.06 176 VAL A O 1
ATOM 1413 N N . ASP A 1 177 ? -1.418 -1.288 17.930 1.00 96.75 177 ASP A N 1
ATOM 1414 C CA . ASP A 1 177 ? -1.073 -1.882 19.218 1.00 96.75 177 ASP A CA 1
ATOM 1415 C C . ASP A 1 177 ? -2.184 -2.814 19.704 1.00 96.75 177 ASP A C 1
ATOM 1417 O O . ASP A 1 177 ? -3.357 -2.626 19.384 1.00 96.75 177 ASP A O 1
ATOM 1421 N N . ARG A 1 178 ? -1.812 -3.805 20.517 1.00 94.69 178 ARG A N 1
ATOM 1422 C CA . ARG A 1 178 ? -2.736 -4.629 21.308 1.00 94.69 178 ARG A CA 1
ATOM 1423 C C . ARG A 1 178 ? -2.326 -4.616 22.777 1.00 94.69 178 ARG A C 1
ATOM 1425 O O . ARG A 1 178 ? -1.157 -4.420 23.114 1.00 94.69 178 ARG A O 1
ATOM 1432 N N . ALA A 1 179 ? -3.289 -4.874 23.659 1.00 89.50 179 ALA A N 1
ATOM 1433 C CA . ALA A 1 179 ? -3.067 -4.885 25.108 1.00 89.50 179 ALA A CA 1
ATOM 1434 C C . ALA A 1 179 ? -2.078 -5.973 25.576 1.00 89.50 179 ALA A C 1
ATOM 1436 O O . ALA A 1 179 ? -1.450 -5.820 26.622 1.00 89.50 179 ALA A O 1
ATOM 1437 N N . ASP A 1 180 ? -1.906 -7.046 24.797 1.00 92.12 180 ASP A N 1
ATOM 1438 C CA . ASP A 1 180 ? -0.949 -8.130 25.060 1.00 92.12 180 ASP A CA 1
ATOM 1439 C C . ASP A 1 180 ? 0.511 -7.765 24.716 1.00 92.12 180 ASP A C 1
ATOM 1441 O O . ASP A 1 180 ? 1.419 -8.577 24.899 1.00 92.12 180 ASP A O 1
ATOM 1445 N N . GLY A 1 181 ? 0.756 -6.538 24.243 1.00 93.62 181 GLY A N 1
ATOM 1446 C CA . GLY A 1 181 ? 2.079 -6.037 23.878 1.00 93.62 181 GLY A CA 1
ATOM 1447 C C . GLY A 1 181 ? 2.477 -6.305 22.427 1.00 93.62 181 GLY A C 1
ATOM 1448 O O . GLY A 1 181 ? 3.577 -5.905 22.032 1.00 93.62 181 GLY A O 1
ATOM 1449 N N . TRP A 1 182 ? 1.617 -6.938 21.622 1.00 96.00 182 TRP A N 1
ATOM 1450 C CA . TRP A 1 182 ? 1.826 -7.038 20.180 1.00 96.00 182 TRP A CA 1
ATOM 1451 C C . TRP A 1 182 ? 1.784 -5.651 19.528 1.00 96.00 182 TRP A C 1
ATOM 1453 O O . TRP A 1 182 ? 0.977 -4.790 19.889 1.00 96.00 182 TRP A O 1
ATOM 1463 N N . ARG A 1 183 ? 2.681 -5.437 18.562 1.00 96.25 183 ARG A N 1
ATOM 1464 C CA . ARG A 1 183 ? 2.843 -4.165 17.857 1.00 96.25 183 ARG A CA 1
ATOM 1465 C C . ARG A 1 183 ? 3.088 -4.396 16.384 1.00 96.25 183 ARG A C 1
ATOM 1467 O O . ARG A 1 183 ? 3.929 -5.214 16.014 1.00 96.25 183 ARG A O 1
ATOM 1474 N N . TRP A 1 184 ? 2.458 -3.565 15.572 1.00 95.75 184 TRP A N 1
ATOM 1475 C CA . TRP A 1 184 ? 2.731 -3.456 14.152 1.00 95.75 184 TRP A CA 1
ATOM 1476 C C . TRP A 1 184 ? 2.929 -1.988 13.799 1.00 95.75 184 TRP A C 1
ATOM 1478 O O . TRP A 1 184 ? 2.196 -1.116 14.269 1.00 95.75 184 TRP A O 1
ATOM 1488 N N . ARG A 1 185 ? 4.002 -1.694 13.070 1.00 95.38 185 ARG A N 1
ATOM 1489 C CA . ARG A 1 185 ? 4.457 -0.328 12.812 1.00 95.38 185 ARG A CA 1
ATOM 1490 C C . ARG A 1 185 ? 4.594 -0.110 11.321 1.00 95.38 185 ARG A C 1
ATOM 1492 O O . ARG A 1 185 ? 5.192 -0.942 10.643 1.00 95.38 185 ARG A O 1
ATOM 1499 N N . THR A 1 186 ? 4.035 0.993 10.842 1.00 95.06 186 THR A N 1
ATOM 1500 C CA . THR A 1 186 ? 4.155 1.396 9.442 1.00 95.06 186 THR A CA 1
ATOM 1501 C C . THR A 1 186 ? 5.534 1.983 9.185 1.00 95.06 186 THR A C 1
ATOM 1503 O O . THR A 1 186 ? 6.078 2.697 10.033 1.00 95.06 186 THR A O 1
ATOM 1506 N N . SER A 1 187 ? 6.082 1.750 7.993 1.00 91.25 187 SER A N 1
ATOM 1507 C CA . SER A 1 187 ? 7.164 2.606 7.517 1.00 91.25 187 SER A CA 1
ATOM 1508 C C . SER A 1 187 ? 6.641 4.011 7.203 1.00 91.25 187 SER A C 1
ATOM 1510 O O . SER A 1 187 ? 5.536 4.178 6.687 1.00 91.25 187 SER A O 1
ATOM 1512 N N . LEU A 1 188 ? 7.460 5.014 7.524 1.00 85.50 188 LEU A N 1
ATOM 1513 C CA . LEU A 1 188 ? 7.317 6.408 7.085 1.00 85.50 188 LEU A CA 1
ATOM 1514 C C . LEU A 1 188 ? 8.428 6.818 6.109 1.00 85.50 188 LEU A C 1
ATOM 1516 O O . LEU A 1 188 ? 8.422 7.936 5.591 1.00 85.50 188 LEU A O 1
ATOM 1520 N N . THR A 1 189 ? 9.409 5.939 5.895 1.00 82.81 189 THR A N 1
ATOM 1521 C CA . THR A 1 189 ? 10.557 6.186 5.021 1.00 82.81 189 THR A CA 1
ATOM 1522 C C . THR A 1 189 ? 10.217 5.673 3.628 1.00 82.81 189 THR A C 1
ATOM 1524 O O . THR A 1 189 ? 9.462 4.724 3.488 1.00 82.81 189 THR A O 1
ATOM 1527 N N . ARG A 1 190 ? 10.676 6.353 2.572 1.00 73.38 190 ARG A N 1
ATOM 1528 C CA . ARG A 1 190 ? 10.366 5.981 1.171 1.00 73.38 190 ARG A CA 1
ATOM 1529 C C . ARG A 1 190 ? 11.477 5.195 0.481 1.00 73.38 190 ARG A C 1
ATOM 1531 O O . ARG A 1 190 ? 11.289 4.684 -0.613 1.00 73.38 190 ARG A O 1
ATOM 1538 N N . SER A 1 191 ? 12.662 5.171 1.081 1.00 69.75 191 SER A N 1
ATOM 1539 C CA . SER A 1 191 ? 13.865 4.554 0.519 1.00 69.75 191 SER A CA 1
ATOM 1540 C C . SER A 1 191 ? 14.358 3.353 1.319 1.00 69.75 191 SER A C 1
ATOM 1542 O O . SER A 1 191 ? 15.465 2.874 1.074 1.00 69.75 191 SER A O 1
ATOM 1544 N N . ASP A 1 192 ? 13.607 2.923 2.327 1.00 71.75 192 ASP A N 1
ATOM 1545 C CA . ASP A 1 192 ? 13.902 1.714 3.073 1.00 71.75 192 ASP A CA 1
ATOM 1546 C C . ASP A 1 192 ? 13.498 0.478 2.268 1.00 71.75 192 ASP A C 1
ATOM 1548 O O . ASP A 1 192 ? 12.609 0.487 1.422 1.00 71.75 192 ASP A O 1
ATOM 1552 N N . THR A 1 193 ? 14.229 -0.607 2.490 1.00 65.44 193 THR A N 1
ATOM 1553 C CA . THR A 1 193 ? 13.985 -1.889 1.833 1.00 65.44 193 THR A CA 1
ATOM 1554 C C . THR A 1 193 ? 14.119 -2.998 2.866 1.00 65.44 193 THR A C 1
ATOM 1556 O O . THR A 1 193 ? 14.879 -2.880 3.827 1.00 65.44 193 THR A O 1
ATOM 1559 N N . GLY A 1 194 ? 13.389 -4.097 2.672 1.00 66.69 194 GLY A N 1
ATOM 1560 C CA . GLY A 1 194 ? 13.439 -5.254 3.567 1.00 66.69 194 GLY A CA 1
ATOM 1561 C C . GLY A 1 194 ? 12.393 -5.230 4.685 1.00 66.69 194 GLY A C 1
ATOM 1562 O O . GLY A 1 194 ? 11.323 -4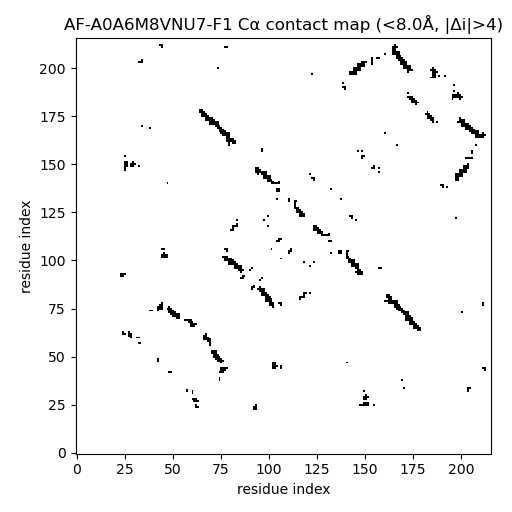.637 4.553 1.00 66.69 194 GLY A O 1
ATOM 1563 N N . ALA A 1 195 ? 12.671 -5.963 5.766 1.00 62.88 195 ALA A N 1
ATOM 1564 C CA . ALA A 1 195 ? 11.729 -6.139 6.868 1.00 62.88 195 ALA A CA 1
ATOM 1565 C C . ALA A 1 195 ? 11.479 -4.808 7.595 1.00 62.88 195 ALA A C 1
ATOM 1567 O O . ALA A 1 195 ? 12.423 -4.162 8.039 1.00 62.88 195 ALA A O 1
ATOM 1568 N N . GLY A 1 196 ? 10.208 -4.416 7.719 1.00 64.94 196 GLY A N 1
ATOM 1569 C CA . GLY A 1 196 ? 9.807 -3.147 8.337 1.00 64.94 196 GLY A CA 1
ATOM 1570 C C . GLY A 1 196 ? 9.680 -1.964 7.373 1.00 64.94 196 GLY A C 1
ATOM 1571 O O . GLY A 1 196 ? 9.263 -0.902 7.812 1.00 64.94 196 GLY A O 1
ATOM 1572 N N . ALA A 1 197 ? 9.970 -2.149 6.079 1.00 79.00 197 ALA A N 1
ATOM 1573 C CA . ALA A 1 197 ? 9.809 -1.103 5.063 1.00 79.00 197 ALA A CA 1
ATOM 1574 C C . ALA A 1 197 ? 8.386 -0.995 4.486 1.00 79.00 197 ALA A C 1
ATOM 1576 O O . ALA A 1 197 ? 8.114 -0.145 3.647 1.00 79.00 197 ALA A O 1
ATOM 1577 N N . CYS A 1 198 ? 7.478 -1.886 4.892 1.00 88.56 198 CYS A N 1
ATOM 1578 C CA . CYS A 1 198 ? 6.119 -1.923 4.361 1.00 88.56 198 CYS A CA 1
ATOM 1579 C C . CYS A 1 198 ? 5.224 -0.912 5.083 1.00 88.56 198 CYS A C 1
ATOM 1581 O O . CYS A 1 198 ? 5.274 -0.753 6.306 1.00 88.56 198 CYS A O 1
ATOM 1583 N N . GLU A 1 199 ? 4.385 -0.238 4.316 1.00 94.44 199 GLU A N 1
ATOM 1584 C CA . GLU A 1 199 ? 3.380 0.681 4.818 1.00 94.44 199 GLU A CA 1
ATOM 1585 C C . GLU A 1 199 ? 2.164 -0.097 5.315 1.00 94.44 199 GLU A C 1
ATOM 1587 O O . GLU A 1 199 ? 1.706 -1.049 4.675 1.00 94.44 199 GLU A O 1
ATOM 1592 N N . ILE A 1 200 ? 1.615 0.331 6.448 1.00 97.06 200 ILE A N 1
ATOM 1593 C CA . ILE A 1 200 ? 0.325 -0.143 6.946 1.00 97.06 200 ILE A CA 1
ATOM 1594 C C . ILE A 1 200 ? -0.659 0.992 6.733 1.00 97.06 200 ILE A C 1
ATOM 1596 O O . ILE A 1 200 ? -0.517 2.064 7.325 1.00 97.06 200 ILE A O 1
ATOM 1600 N N . VAL A 1 201 ? -1.637 0.762 5.865 1.00 97.19 201 VAL A N 1
ATOM 1601 C CA . VAL A 1 201 ? -2.540 1.803 5.386 1.00 97.19 201 VAL A CA 1
ATOM 1602 C C . VAL A 1 201 ? -3.953 1.497 5.860 1.00 97.19 201 VAL A C 1
ATOM 1604 O O . VAL A 1 201 ? -4.559 0.521 5.421 1.00 97.19 201 VAL A O 1
ATOM 1607 N N . LEU A 1 202 ? -4.495 2.348 6.730 1.00 96.25 202 LEU A N 1
ATOM 1608 C CA . LEU A 1 202 ? -5.927 2.396 7.010 1.00 96.25 202 LEU A CA 1
ATOM 1609 C C . LEU A 1 202 ? -6.620 3.091 5.842 1.00 96.25 202 LEU A C 1
ATOM 1611 O O . LEU A 1 202 ? -6.555 4.311 5.698 1.00 96.25 202 LEU A O 1
ATOM 1615 N N . VAL A 1 203 ? -7.252 2.297 4.991 1.00 96.31 203 VAL A N 1
ATOM 1616 C CA . VAL A 1 203 ? -7.846 2.722 3.731 1.00 96.31 203 VAL A CA 1
ATOM 1617 C C . VAL A 1 203 ? -9.245 3.254 3.973 1.00 96.31 203 VAL A C 1
ATOM 1619 O O . VAL A 1 203 ? -10.109 2.550 4.489 1.00 96.31 203 VAL A O 1
ATOM 1622 N N . THR A 1 204 ? -9.488 4.483 3.539 1.00 95.06 204 THR A N 1
ATOM 1623 C CA . THR A 1 204 ? -10.797 5.132 3.640 1.00 95.06 204 THR A CA 1
ATOM 1624 C C . THR A 1 204 ? -11.452 5.338 2.284 1.00 95.06 204 THR A C 1
ATOM 1626 O O . THR A 1 204 ? -12.659 5.558 2.229 1.00 95.06 204 THR A O 1
ATOM 1629 N N . ARG A 1 205 ? -10.679 5.272 1.190 1.00 94.44 205 ARG A N 1
ATOM 1630 C CA . ARG A 1 205 ? -11.152 5.461 -0.187 1.00 94.44 205 ARG A CA 1
ATOM 1631 C C . ARG A 1 205 ? -10.369 4.591 -1.160 1.00 94.44 205 ARG A C 1
ATOM 1633 O O . ARG A 1 205 ? -9.141 4.549 -1.099 1.00 94.44 205 ARG A O 1
ATOM 1640 N N . VAL A 1 206 ? -11.085 3.985 -2.103 1.00 95.00 206 VAL A N 1
ATOM 1641 C CA . VAL A 1 206 ? -10.522 3.266 -3.250 1.00 95.00 206 VAL A CA 1
ATOM 1642 C C . VAL A 1 206 ? -11.276 3.683 -4.507 1.00 95.00 206 VAL A C 1
ATOM 1644 O O . VAL A 1 206 ? -12.504 3.733 -4.516 1.00 95.00 206 VAL A O 1
ATOM 1647 N N . GLN A 1 207 ? -10.544 3.981 -5.576 1.00 94.75 207 GLN A N 1
ATOM 1648 C CA . GLN A 1 207 ? -11.116 4.309 -6.877 1.00 94.75 207 GLN A CA 1
ATOM 1649 C C . GLN A 1 207 ? -10.323 3.608 -7.990 1.00 94.75 207 GLN A C 1
ATOM 1651 O O . GLN A 1 207 ? -9.176 3.983 -8.238 1.00 94.75 207 GLN A O 1
ATOM 1656 N N . PRO A 1 208 ? -10.913 2.627 -8.695 1.00 93.19 208 PRO A N 1
ATOM 1657 C CA . PRO A 1 208 ? -10.335 2.089 -9.921 1.00 93.19 208 PRO A CA 1
ATOM 1658 C C . PRO A 1 208 ? -10.217 3.170 -11.002 1.00 93.19 208 PRO A C 1
ATOM 1660 O O . PRO A 1 208 ? -11.105 4.012 -11.156 1.00 93.19 208 PRO A O 1
ATOM 1663 N N . LEU A 1 209 ? -9.131 3.134 -11.770 1.00 90.81 209 LEU A N 1
ATOM 1664 C CA . LEU A 1 209 ? -8.874 4.028 -12.893 1.00 90.81 209 LEU A CA 1
ATOM 1665 C C . LEU A 1 209 ? -8.909 3.226 -14.204 1.00 90.81 209 LEU A C 1
ATOM 1667 O O . LEU A 1 209 ? -8.168 2.249 -14.309 1.00 90.81 209 LEU A O 1
ATOM 1671 N N . PRO A 1 210 ? -9.711 3.638 -15.208 1.00 75.38 210 PRO A N 1
ATOM 1672 C CA . PRO A 1 210 ? -9.896 2.874 -16.440 1.00 75.38 210 PRO A CA 1
ATOM 1673 C C . PRO A 1 210 ? -8.604 2.557 -17.204 1.00 75.38 210 PRO A C 1
ATOM 1675 O O . PRO A 1 210 ? -8.525 1.464 -17.731 1.00 75.38 210 PRO A O 1
ATOM 1678 N N . ASP A 1 211 ? -7.598 3.447 -17.209 1.00 67.50 211 ASP A N 1
ATOM 1679 C CA . ASP A 1 211 ? -6.297 3.248 -17.882 1.00 67.50 211 ASP A CA 1
ATOM 1680 C C . ASP A 1 211 ? -5.207 4.199 -17.321 1.00 67.50 211 ASP A C 1
ATOM 1682 O O . ASP A 1 211 ? -4.667 5.059 -18.020 1.00 67.50 211 ASP A O 1
ATOM 1686 N N . GLY A 1 212 ? -4.901 4.118 -16.021 1.00 60.00 212 GLY A N 1
ATOM 1687 C CA . GLY A 1 212 ? -3.774 4.867 -15.430 1.00 60.00 212 GLY A CA 1
ATOM 1688 C C . GLY A 1 212 ? -3.913 6.381 -15.415 1.00 60.00 212 GLY A C 1
ATOM 1689 O O . GLY A 1 212 ? -2.924 7.091 -15.556 1.00 60.00 212 GLY A O 1
ATOM 1690 N N . GLY A 1 213 ? -5.142 6.875 -15.259 1.00 50.50 213 GLY A N 1
ATOM 1691 C CA . GLY A 1 213 ? -5.371 8.285 -14.957 1.00 50.50 213 GLY A CA 1
ATOM 1692 C C . GLY A 1 213 ? -5.057 9.252 -16.099 1.00 50.50 213 GLY A C 1
ATOM 1693 O O . GLY A 1 213 ? -5.064 10.458 -15.858 1.00 50.50 213 GLY A O 1
ATOM 1694 N N . ARG A 1 214 ? -4.853 8.779 -17.342 1.00 51.47 214 ARG A N 1
ATOM 1695 C CA . ARG A 1 214 ? -4.852 9.659 -18.522 1.00 51.47 214 ARG A CA 1
ATOM 1696 C C . ARG A 1 214 ? -6.266 10.192 -18.764 1.00 51.47 214 ARG A C 1
ATOM 1698 O O . ARG A 1 214 ? -7.002 9.696 -19.610 1.00 51.47 214 ARG A O 1
ATOM 1705 N N . GLY A 1 215 ? -6.658 11.185 -17.971 1.00 42.25 215 GLY A N 1
ATOM 1706 C CA . GLY A 1 215 ? -7.645 12.166 -18.394 1.00 42.25 215 GLY A CA 1
ATOM 1707 C C . GLY A 1 215 ? -7.126 12.867 -19.649 1.00 42.25 215 GLY A C 1
ATOM 1708 O O . GLY A 1 215 ? -5.916 13.043 -19.789 1.00 42.25 215 GLY A O 1
ATOM 1709 N N . ASN A 1 216 ? -8.051 13.171 -20.559 1.00 34.28 216 ASN A N 1
ATOM 1710 C CA . ASN A 1 216 ? -7.831 13.904 -21.810 1.00 34.28 216 ASN A CA 1
ATOM 1711 C C . ASN A 1 216 ? -6.804 15.039 -21.713 1.00 34.28 216 ASN A C 1
ATOM 1713 O O . ASN A 1 216 ? -6.882 15.815 -20.734 1.00 34.28 216 ASN A O 1
#

Solvent-accessible surface area (backbone atoms only — not comparable to full-atom values): 12369 Å² total; per-residue (Å²): 133,89,89,77,88,91,78,75,73,69,63,62,60,53,56,61,72,68,53,76,73,81,77,59,39,25,66,56,29,45,90,70,63,85,65,78,95,68,80,66,88,84,65,36,38,70,40,78,66,50,74,41,76,56,92,68,76,65,70,65,44,65,28,91,70,36,40,38,34,63,73,24,36,32,36,37,28,28,24,28,68,37,74,44,79,41,92,65,61,78,63,23,59,52,26,39,40,34,38,30,36,12,15,36,74,52,46,35,66,86,42,45,79,51,46,50,70,49,71,60,96,94,41,65,51,77,49,61,93,61,78,80,59,62,69,66,54,56,56,57,24,38,52,40,35,36,41,24,37,35,22,66,73,44,41,55,53,60,69,67,66,49,64,76,38,20,34,38,40,32,37,24,33,26,35,38,38,35,90,88,69,54,74,48,66,38,36,89,62,71,79,56,75,67,92,68,39,36,37,27,32,43,31,64,45,76,45,83,32,99,70,64,73,74,68,134

Nearest PDB structures (foldseek):
  3afq-assembly1_B  TM=4.615E-01  e=1.359E-02  Mycobacterium leprae TN
  7vum-assembly1_C  TM=4.883E-01  e=5.106E-02  Pseudomonas aeruginosa PAO1
  4dam-assembly1_C  TM=4.921E-01  e=6.428E-02  Streptomyces coelicolor
  3vdy-assembly1_A-2  TM=4.740E-01  e=1.811E-01  Bacillus subtilis
  1ue6-assembly1_B-2  TM=3.808E-01  e=1.524E-01  Mycobacterium tuberculosis

pLDDT: mean 86.17, std 16.45, range [34.28, 98.31]

Foldseek 3Di:
DDDDDDDPPPVVVVVVVPPDDPDQQLAQLPPLADDDPDDDPPAALQDDKDWAADPDFSAWGDGPQKTKGFGTWIKHWWAFADKDADDDDPLCSFFRMKTKTFGNVRLDPVQSVQWDWDDDPQAIDIDGPDHPDPPQNVQLGIAIEREGENHPVSVVLVVPDDHGWIKMWTAGFIKMAGPVGDTDHADPDRRDDDDRPYTYGHTDDMDTDPHRPPDD

Radius of gyration: 20.64 Å; Cα contacts (8 Å, |Δi|>4): 428; chains: 1; bounding box: 48×76×47 Å

Mean predicted aligned error: 8.15 Å